Protein AF-A0A2V7JJ79-F1 (afdb_monomer)

pLDDT: mean 75.64, std 27.02, range [24.8, 98.31]

Secondary structure (DSSP, 8-state):
--B-TTSSB-EEE-TTTS-EEE-SS-TTSPPP-TTSHHHHHHHHHHHHHHHHTS---EEEESSGGGS--BTTB-SS-HHHHHHHHHHHHHHHHH-TT-EEEE---S-HHHHGGGTTTT-SEE--HHHHHHHHHHHHHS----------------------------------------------PPPP--SS--------PPP-

Foldseek 3Di:
DDAAPVRHRQWDQDPVPRDIFGHRPDDVHGADAPVDVVSLVVVLVVLLCCCPVVVDQADEAPQLQQNDDDDPRRGVDPVSLVSLLVSVVSNCVRPVRRAYEYEDPDAPVSCVVNPDRRGPYYDHPVVVVQVVVCVVPVDRDPPDPPPDCPPPPPPDDDDDDPDDDDDDDDDDDDDDDDDDDDDDDDDDDDDDDDDDDDDDDDDD

Mean predicted aligned error: 15.23 Å

Sequence (204 aa):
MGKGPWGAEAWHHSPVRDEYYYGVFWSGMPDLNYETPAVQQEAMKIATFWLREMGADGFRLDAVPYLLEEGSCLAGCPGTHAFLRAYAAHIRGLKPDAYTVGEVWGSIDQTLPYYPDQLTSYFGFELADSLLSVVRTGKASTRRCRTTPTSLRRTSALSWPIHCSPSCAPGKRPASFPDSSGCRAPCLRTDGRRSCQTTTRPAP

Solvent-accessible surface area (backbone atoms only — not comparable to full-atom values): 13382 Å² total; per-residue (Å²): 134,72,64,29,85,84,70,44,86,14,65,37,78,38,96,87,69,86,43,74,45,53,12,76,87,39,79,93,49,66,60,72,65,50,86,41,66,68,52,49,52,48,54,53,48,52,53,45,46,40,46,71,74,71,59,48,62,56,47,77,43,72,62,48,36,61,48,26,70,53,93,90,37,52,57,63,18,75,62,24,57,52,49,37,36,53,50,40,51,52,46,44,73,74,40,75,81,50,47,33,37,36,35,50,92,50,49,65,81,72,42,48,85,50,58,76,81,29,42,77,41,64,58,60,54,49,56,52,54,50,52,55,46,24,72,75,66,75,48,82,76,86,76,71,83,78,73,71,82,72,79,73,74,80,73,88,76,83,92,74,87,81,84,80,79,91,83,85,80,92,87,78,90,80,82,83,86,86,82,90,88,79,92,75,82,87,79,87,89,78,78,98,71,94,75,88,78,86,78,86,76,89,80,135

Radius of gyration: 27.65 Å; Cα contacts (8 Å, |Δi|>4): 185; chains: 1; bounding box: 82×50×68 Å

Structure (mmCIF, N/CA/C/O backbone):
data_AF-A0A2V7JJ79-F1
#
_entry.id   AF-A0A2V7JJ79-F1
#
loop_
_atom_site.group_PDB
_atom_site.id
_atom_site.type_symbol
_atom_site.l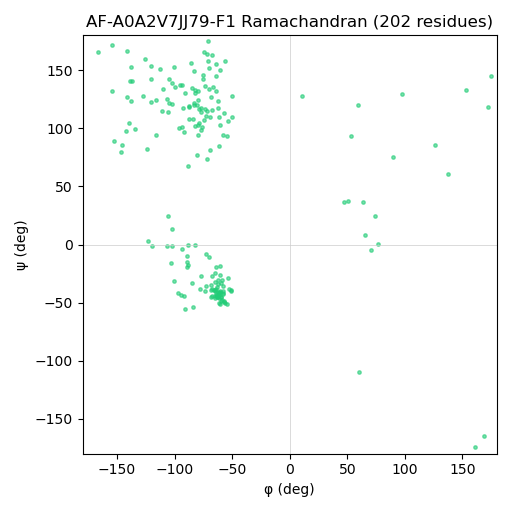abel_atom_id
_atom_site.label_alt_id
_atom_site.label_comp_id
_atom_site.label_asym_id
_atom_site.label_entity_id
_atom_site.label_seq_id
_atom_site.pdbx_PDB_ins_code
_atom_site.Cartn_x
_atom_site.Cartn_y
_atom_site.Cartn_z
_atom_site.occupancy
_atom_site.B_iso_or_equiv
_atom_site.auth_seq_id
_atom_site.auth_comp_id
_atom_site.auth_asym_id
_atom_site.auth_atom_id
_atom_site.pdbx_PDB_model_num
ATOM 1 N N . MET A 1 1 ? 24.641 0.299 -1.825 1.00 69.00 1 MET A N 1
ATOM 2 C CA . MET A 1 1 ? 23.213 -0.082 -1.787 1.00 69.00 1 MET A CA 1
ATOM 3 C C . MET A 1 1 ? 22.618 0.487 -0.504 1.00 69.00 1 MET A C 1
ATOM 5 O O . MET A 1 1 ? 23.316 0.486 0.505 1.00 69.00 1 MET A O 1
ATOM 9 N N . GLY A 1 2 ? 21.430 1.097 -0.556 1.00 76.94 2 GLY A N 1
ATOM 10 C CA . GLY A 1 2 ? 20.813 1.756 0.609 1.00 76.94 2 GLY A CA 1
ATOM 11 C C . GLY A 1 2 ? 20.391 0.764 1.701 1.00 76.94 2 GLY A C 1
ATOM 12 O O . GLY A 1 2 ? 20.298 -0.433 1.446 1.00 76.94 2 GLY A O 1
ATOM 13 N N . LYS A 1 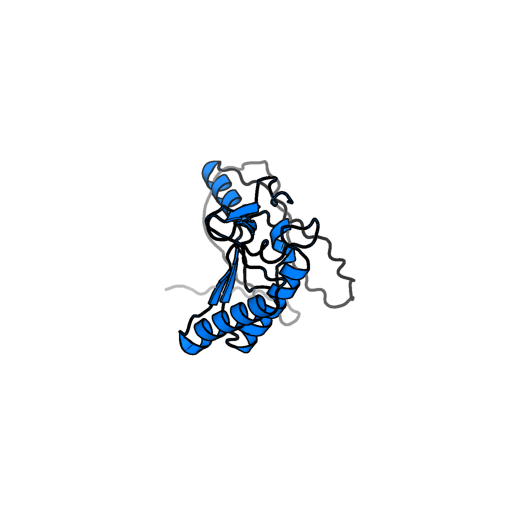3 ? 20.143 1.241 2.925 1.00 84.69 3 LYS A N 1
ATOM 14 C CA . LYS A 1 3 ? 19.498 0.433 3.976 1.00 84.69 3 LYS A CA 1
ATOM 15 C C . LYS A 1 3 ? 17.978 0.511 3.841 1.00 84.69 3 LYS A C 1
ATOM 17 O O . LYS A 1 3 ? 17.470 1.466 3.264 1.00 84.69 3 LYS A O 1
ATOM 22 N N . GLY A 1 4 ? 17.273 -0.489 4.364 1.00 87.06 4 GLY A N 1
ATOM 23 C CA . GLY A 1 4 ? 15.815 -0.468 4.451 1.00 87.06 4 GLY A CA 1
ATOM 24 C C . GLY A 1 4 ? 15.295 0.532 5.500 1.00 87.06 4 GLY A C 1
ATOM 25 O O . GLY A 1 4 ? 16.087 1.083 6.272 1.00 87.06 4 GLY A O 1
ATOM 26 N N . PRO A 1 5 ? 13.965 0.715 5.591 1.00 86.19 5 PRO A N 1
ATOM 27 C CA . PRO A 1 5 ? 13.300 1.644 6.515 1.00 86.19 5 PRO A CA 1
ATOM 28 C C . PRO A 1 5 ? 13.697 1.471 7.988 1.00 86.19 5 PRO A C 1
ATOM 30 O O . PRO A 1 5 ? 13.691 2.431 8.755 1.00 86.19 5 PRO A O 1
ATOM 33 N N . TRP A 1 6 ? 14.072 0.252 8.384 1.00 87.31 6 TRP A N 1
ATOM 34 C CA . TRP A 1 6 ? 14.468 -0.095 9.754 1.00 87.31 6 TRP A CA 1
ATOM 35 C C . TRP A 1 6 ? 15.986 -0.229 9.947 1.00 87.31 6 TRP A C 1
ATOM 37 O O . TRP A 1 6 ? 16.439 -0.798 10.936 1.00 87.31 6 TRP A O 1
ATOM 47 N N . GLY A 1 7 ? 16.795 0.234 8.988 1.00 84.00 7 GLY A N 1
ATOM 48 C CA . GLY A 1 7 ? 18.256 0.087 9.023 1.00 84.00 7 GLY A CA 1
ATOM 49 C C . GLY A 1 7 ? 18.766 -1.318 8.672 1.00 84.00 7 GLY A C 1
ATOM 50 O O . GLY A 1 7 ? 19.978 -1.542 8.654 1.00 84.00 7 GLY A O 1
ATOM 51 N N . ALA A 1 8 ? 17.864 -2.253 8.360 1.00 85.06 8 ALA A N 1
ATOM 52 C CA . ALA A 1 8 ? 18.189 -3.599 7.904 1.00 85.06 8 ALA A CA 1
ATOM 53 C C . ALA A 1 8 ? 18.744 -3.609 6.467 1.00 85.06 8 ALA A C 1
ATOM 55 O O . ALA A 1 8 ? 18.636 -2.634 5.717 1.00 85.06 8 ALA A O 1
ATOM 56 N N . GLU A 1 9 ? 19.369 -4.719 6.084 1.00 88.44 9 GLU A N 1
ATOM 57 C CA . GLU A 1 9 ? 19.774 -4.962 4.701 1.00 88.44 9 GLU A CA 1
ATOM 58 C C . GLU A 1 9 ? 18.555 -5.364 3.866 1.00 88.44 9 GLU A C 1
ATOM 60 O O . GLU A 1 9 ? 17.942 -6.397 4.113 1.00 88.44 9 GLU A O 1
ATOM 65 N N . ALA A 1 10 ? 18.189 -4.502 2.916 1.00 92.12 10 ALA A N 1
ATOM 66 C CA . ALA A 1 10 ? 17.033 -4.683 2.036 1.00 92.12 10 ALA A CA 1
ATOM 67 C C . ALA A 1 10 ? 17.433 -5.055 0.598 1.00 92.12 10 ALA A C 1
ATOM 69 O O . ALA A 1 10 ? 16.570 -5.238 -0.251 1.00 92.12 10 ALA A O 1
ATOM 70 N N . TRP A 1 11 ? 18.735 -5.138 0.309 1.00 93.25 11 TRP A N 1
ATOM 71 C CA . TRP A 1 11 ? 19.252 -5.527 -1.001 1.00 93.25 11 TRP A CA 1
ATOM 72 C C . TRP A 1 11 ? 19.819 -6.933 -0.919 1.00 93.25 11 TRP A C 1
ATOM 74 O O . TRP A 1 11 ? 20.692 -7.201 -0.098 1.00 93.25 11 TRP A O 1
ATOM 84 N N . HIS A 1 12 ? 19.337 -7.810 -1.789 1.00 93.00 12 HIS A N 1
ATOM 85 C CA . HIS A 1 12 ? 19.679 -9.227 -1.791 1.00 93.00 12 HIS A CA 1
ATOM 86 C C . HIS A 1 12 ? 20.318 -9.595 -3.123 1.00 93.00 12 HIS A C 1
ATOM 88 O O . HIS A 1 12 ? 19.918 -9.082 -4.167 1.00 93.00 12 HIS A O 1
ATOM 94 N N . HIS A 1 13 ? 21.315 -10.477 -3.097 1.00 93.94 13 HIS A N 1
ATOM 95 C CA . HIS A 1 13 ? 21.940 -10.989 -4.317 1.00 93.94 13 HIS A CA 1
ATOM 96 C C . HIS A 1 13 ? 21.073 -12.092 -4.934 1.00 93.94 13 HIS A C 1
ATOM 98 O O . HIS A 1 13 ? 20.611 -12.998 -4.239 1.00 93.94 13 HIS A O 1
ATOM 104 N N . SER A 1 14 ? 20.839 -12.005 -6.241 1.00 91.94 14 SER A N 1
ATOM 105 C CA . SER A 1 14 ? 20.090 -12.998 -7.003 1.00 91.94 14 SER A CA 1
ATOM 106 C C . SER A 1 14 ? 20.996 -14.164 -7.403 1.00 91.94 14 SER A C 1
ATOM 108 O O . SER A 1 14 ? 21.914 -13.969 -8.206 1.00 91.94 14 SER A O 1
ATOM 110 N N . PRO A 1 15 ? 20.690 -15.406 -6.975 1.00 87.44 15 PRO A N 1
ATOM 111 C CA . PRO A 1 15 ? 21.489 -16.573 -7.347 1.00 87.44 15 PRO A CA 1
ATOM 112 C C . PRO A 1 15 ? 21.342 -16.952 -8.830 1.00 87.44 15 PRO A C 1
ATOM 114 O O . PRO A 1 15 ? 22.084 -17.797 -9.320 1.00 87.44 15 PRO A O 1
ATOM 117 N N . VAL A 1 16 ? 20.372 -16.362 -9.543 1.00 90.38 16 VAL A N 1
ATOM 118 C CA . VAL A 1 16 ? 20.051 -16.690 -10.942 1.00 90.38 16 VAL A CA 1
ATOM 119 C C . VAL A 1 16 ? 20.636 -15.676 -11.925 1.00 90.38 16 VAL A 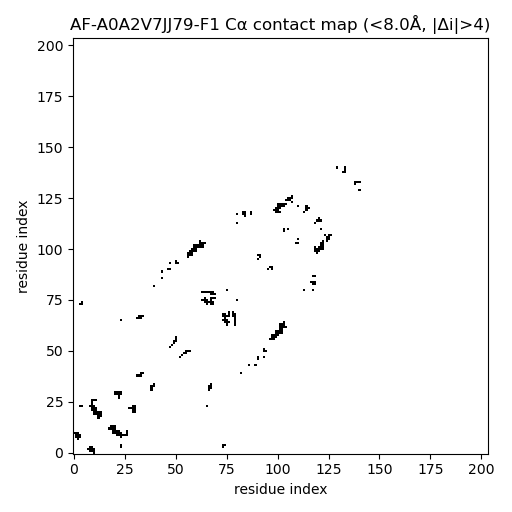C 1
ATOM 121 O O . VAL A 1 16 ? 20.933 -16.043 -13.059 1.00 90.38 16 VAL A O 1
ATOM 124 N N . ARG A 1 17 ? 20.757 -14.400 -11.531 1.00 83.44 17 ARG A N 1
ATOM 125 C CA . ARG A 1 17 ? 21.053 -13.299 -12.468 1.00 83.44 17 ARG A CA 1
ATOM 126 C C . ARG A 1 17 ? 22.305 -12.478 -12.152 1.00 83.44 17 ARG A C 1
ATOM 128 O O . ARG A 1 17 ? 22.576 -11.550 -12.893 1.00 83.44 17 ARG A O 1
ATOM 135 N N . ASP A 1 18 ? 23.076 -12.826 -11.120 1.00 88.94 18 ASP A N 1
ATOM 136 C CA . ASP A 1 18 ? 24.243 -12.045 -10.652 1.00 88.94 18 ASP A CA 1
ATOM 137 C C . ASP A 1 18 ? 23.953 -10.534 -10.515 1.00 88.94 18 ASP A C 1
ATOM 139 O O . ASP A 1 18 ? 24.766 -9.658 -10.795 1.00 88.94 18 ASP A O 1
ATOM 143 N N . GLU A 1 19 ? 22.730 -10.239 -10.087 1.00 92.81 19 GLU A N 1
ATOM 144 C CA . GLU A 1 19 ? 22.179 -8.902 -9.904 1.00 92.81 19 GLU A CA 1
ATOM 145 C C . GLU A 1 19 ? 21.653 -8.785 -8.475 1.00 92.81 19 GLU A C 1
ATOM 147 O O . GLU A 1 19 ? 21.349 -9.790 -7.828 1.00 92.81 19 GLU A O 1
ATOM 152 N N . TYR A 1 20 ? 21.503 -7.559 -7.983 1.00 92.75 20 TYR A N 1
ATOM 153 C CA . TYR A 1 20 ? 20.875 -7.307 -6.690 1.00 92.75 20 TYR A CA 1
ATOM 154 C C . TYR A 1 20 ? 19.444 -6.823 -6.879 1.00 92.75 20 TYR A C 1
ATOM 156 O O . TYR A 1 20 ? 19.175 -5.992 -7.744 1.00 92.75 20 TYR A O 1
ATOM 164 N N . TYR A 1 21 ? 18.538 -7.311 -6.039 1.00 93.12 21 TYR A N 1
ATOM 165 C CA . TYR A 1 21 ? 17.145 -6.881 -6.014 1.00 93.12 21 TYR A CA 1
ATOM 166 C C . TYR A 1 21 ? 16.775 -6.316 -4.646 1.00 93.12 21 TYR A C 1
ATOM 168 O O . TYR A 1 21 ? 17.378 -6.662 -3.626 1.00 93.12 21 TYR A O 1
ATOM 176 N N . TYR A 1 22 ? 15.783 -5.431 -4.649 1.00 92.25 22 TYR A N 1
ATOM 177 C CA . TYR A 1 22 ? 15.223 -4.860 -3.435 1.00 92.25 22 TYR A CA 1
ATOM 178 C C . TYR A 1 22 ? 14.155 -5.800 -2.861 1.00 92.25 22 TYR A C 1
ATOM 180 O O . TYR A 1 22 ? 13.348 -6.365 -3.597 1.00 92.25 22 TYR A O 1
ATOM 188 N N . GLY A 1 23 ? 14.209 -6.009 -1.552 1.00 93.38 23 GLY A N 1
ATOM 189 C CA . GLY A 1 23 ? 13.317 -6.861 -0.776 1.00 93.38 23 GLY A CA 1
ATOM 190 C C . GLY A 1 23 ? 13.258 -6.324 0.649 1.00 93.38 23 GLY A C 1
ATOM 191 O O . GLY A 1 23 ? 14.093 -6.698 1.480 1.00 93.38 23 GLY A O 1
ATOM 192 N N . VAL A 1 24 ? 12.324 -5.412 0.920 1.00 91.94 24 VAL A N 1
ATOM 193 C CA . VAL A 1 24 ? 12.272 -4.610 2.153 1.00 91.94 24 VAL A CA 1
ATOM 194 C C . VAL A 1 24 ? 12.026 -5.461 3.396 1.00 91.94 24 VAL A C 1
ATOM 196 O O . VAL A 1 24 ? 12.546 -5.162 4.472 1.00 91.94 24 VAL A O 1
ATOM 199 N N . PHE A 1 25 ? 11.273 -6.549 3.241 1.00 90.75 25 PHE A N 1
ATOM 200 C CA . PHE A 1 25 ? 10.936 -7.455 4.332 1.00 90.75 25 PHE A CA 1
ATOM 201 C C . PHE A 1 25 ? 11.945 -8.595 4.470 1.00 90.75 25 PHE A C 1
ATOM 203 O O . PHE A 1 25 ? 12.487 -8.810 5.553 1.00 90.75 25 PHE A O 1
ATOM 210 N N . TRP A 1 26 ? 12.182 -9.350 3.394 1.00 90.12 26 TRP A N 1
ATOM 211 C CA . TRP A 1 26 ? 13.123 -10.471 3.381 1.00 90.12 26 TRP A CA 1
ATOM 212 C C . TRP A 1 26 ? 13.436 -10.930 1.950 1.00 90.12 26 TRP A C 1
ATOM 214 O O . TRP A 1 26 ? 12.718 -10.605 1.007 1.00 90.12 26 TRP A O 1
ATOM 224 N N . SER A 1 27 ? 14.489 -11.735 1.785 1.00 90.19 27 SER A N 1
ATOM 225 C CA . SER A 1 27 ? 15.013 -12.126 0.468 1.00 90.19 27 SER A CA 1
ATOM 226 C C . SER A 1 27 ? 14.037 -12.922 -0.405 1.00 90.19 27 SER A C 1
ATOM 228 O O . SER A 1 27 ? 14.095 -12.812 -1.625 1.00 90.19 27 SER A O 1
ATOM 230 N N . GLY A 1 28 ? 13.126 -13.714 0.160 1.00 91.19 28 GLY A N 1
ATOM 231 C CA . GLY A 1 28 ? 12.156 -14.481 -0.632 1.00 91.19 28 GLY A CA 1
ATOM 232 C C . GLY A 1 28 ? 10.928 -13.689 -1.080 1.00 91.19 28 GLY A C 1
ATOM 233 O O . GLY A 1 28 ? 10.074 -14.252 -1.761 1.00 91.19 28 GLY A O 1
ATOM 234 N N . MET A 1 29 ? 10.837 -12.406 -0.724 1.00 92.50 29 MET A N 1
ATOM 235 C CA . MET A 1 29 ? 9.778 -11.506 -1.169 1.00 92.50 29 MET A CA 1
ATOM 236 C C . MET A 1 29 ? 10.404 -10.277 -1.841 1.00 92.50 29 MET A C 1
ATOM 238 O O . MET A 1 29 ? 10.602 -9.260 -1.179 1.00 92.50 29 MET A O 1
ATOM 242 N N . PRO A 1 30 ? 10.784 -10.388 -3.128 1.00 93.00 30 PRO A N 1
ATOM 243 C CA . PRO A 1 30 ? 11.282 -9.252 -3.892 1.00 93.00 30 PRO A CA 1
ATOM 244 C C . PRO A 1 30 ? 10.168 -8.222 -4.104 1.00 93.00 30 PRO A C 1
ATOM 246 O O . PRO A 1 30 ? 9.047 -8.583 -4.470 1.00 93.00 30 PRO A O 1
ATOM 249 N N . ASP A 1 31 ? 10.491 -6.948 -3.912 1.00 93.75 31 ASP A N 1
ATOM 250 C CA . ASP A 1 31 ? 9.555 -5.844 -4.106 1.00 93.75 31 ASP A CA 1
ATOM 251 C C . ASP A 1 31 ? 9.332 -5.556 -5.596 1.00 93.75 31 ASP A C 1
ATOM 253 O O . ASP A 1 31 ? 10.227 -5.680 -6.441 1.00 93.75 31 ASP A O 1
ATOM 257 N N . LEU A 1 32 ? 8.105 -5.154 -5.928 1.00 94.94 32 LEU A N 1
ATOM 258 C CA . LEU A 1 32 ? 7.764 -4.693 -7.268 1.00 94.94 32 LEU A CA 1
ATOM 259 C C . LEU A 1 32 ? 8.165 -3.228 -7.425 1.00 94.94 32 LEU A C 1
ATOM 261 O O . LEU A 1 32 ? 7.807 -2.389 -6.607 1.00 94.94 32 LEU A O 1
ATOM 265 N N . ASN A 1 33 ? 8.835 -2.898 -8.529 1.00 94.19 33 ASN A N 1
ATOM 266 C CA . ASN A 1 33 ? 9.206 -1.515 -8.809 1.00 94.19 33 ASN A CA 1
ATOM 267 C C . ASN A 1 33 ? 8.013 -0.718 -9.373 1.00 94.19 33 ASN A C 1
ATOM 269 O O . ASN A 1 33 ? 7.789 -0.691 -10.589 1.00 94.19 33 ASN A O 1
ATOM 273 N N . TYR A 1 34 ? 7.275 -0.027 -8.502 1.00 94.69 34 TYR A N 1
ATOM 274 C CA . TYR A 1 34 ? 6.156 0.830 -8.900 1.00 94.69 34 TYR A CA 1
ATOM 275 C C . TYR A 1 34 ? 6.578 2.137 -9.583 1.00 94.69 34 TYR A C 1
ATOM 277 O O . TYR A 1 34 ? 5.707 2.807 -10.136 1.00 94.69 34 TYR A O 1
ATOM 285 N N . GLU A 1 35 ? 7.862 2.514 -9.635 1.00 92.81 35 GLU A N 1
ATOM 286 C CA . GLU A 1 35 ? 8.297 3.638 -10.485 1.00 92.81 35 GLU A CA 1
ATOM 287 C C . GLU A 1 35 ? 8.092 3.306 -11.969 1.00 92.81 35 GLU A C 1
ATOM 289 O O . GLU A 1 35 ? 7.914 4.193 -12.805 1.00 92.81 35 GLU A O 1
ATOM 294 N N . THR A 1 36 ? 8.071 2.011 -12.303 1.00 95.38 36 THR A N 1
ATOM 295 C CA . THR A 1 36 ? 7.846 1.531 -13.662 1.00 95.38 36 THR A CA 1
ATOM 296 C C . THR A 1 36 ? 6.357 1.628 -14.024 1.00 95.38 36 THR A C 1
ATOM 298 O O . THR A 1 36 ? 5.538 0.896 -13.458 1.00 95.38 36 THR A O 1
ATOM 301 N N . PRO A 1 37 ? 5.964 2.433 -15.036 1.00 95.69 37 PRO A N 1
ATOM 302 C CA . PRO A 1 37 ? 4.552 2.611 -15.390 1.00 95.69 37 PRO A CA 1
ATOM 303 C C . PRO A 1 37 ? 3.839 1.311 -15.778 1.00 95.69 37 PRO A C 1
ATOM 305 O O . PRO A 1 37 ? 2.644 1.165 -15.532 1.00 95.69 37 PRO A O 1
ATOM 308 N N . ALA A 1 38 ? 4.562 0.348 -16.359 1.00 97.62 38 ALA A N 1
ATOM 309 C CA . ALA A 1 38 ? 4.007 -0.958 -16.708 1.00 97.62 38 ALA A CA 1
ATOM 310 C C . ALA A 1 38 ? 3.545 -1.751 -15.470 1.00 97.62 38 ALA A C 1
ATOM 312 O O . ALA A 1 38 ? 2.501 -2.395 -15.526 1.00 97.62 38 ALA A O 1
ATOM 313 N N . VAL A 1 39 ? 4.265 -1.654 -14.344 1.00 97.06 39 VAL A N 1
ATOM 314 C CA . VAL A 1 39 ? 3.890 -2.307 -13.076 1.00 97.06 39 VAL A CA 1
ATOM 315 C C . VAL A 1 39 ? 2.616 -1.680 -12.513 1.00 97.06 39 VAL A C 1
ATOM 317 O O . VAL A 1 39 ? 1.684 -2.395 -12.150 1.00 97.06 39 VAL A O 1
ATOM 320 N N . GLN A 1 40 ? 2.524 -0.346 -12.524 1.00 96.56 40 GLN A N 1
ATOM 321 C CA . GLN A 1 40 ? 1.312 0.357 -12.093 1.00 96.56 40 GLN A CA 1
ATOM 322 C C . GLN A 1 40 ? 0.096 -0.035 -12.940 1.00 96.56 40 GLN A C 1
ATOM 324 O O . GLN A 1 40 ? -0.973 -0.317 -12.402 1.00 96.56 40 GLN A O 1
ATOM 329 N N . GLN A 1 41 ? 0.256 -0.081 -14.265 1.00 97.81 41 GLN A N 1
ATOM 330 C CA . GLN A 1 41 ? -0.813 -0.492 -15.176 1.00 97.81 41 GLN A CA 1
ATOM 331 C C . GLN A 1 41 ? -1.245 -1.934 -14.918 1.00 97.81 41 GLN A C 1
ATOM 333 O O . GLN A 1 41 ? -2.440 -2.221 -14.920 1.00 97.81 41 GLN A O 1
ATOM 338 N N . GLU A 1 42 ? -0.296 -2.834 -14.670 1.00 98.19 42 GLU A N 1
ATOM 339 C CA . GLU A 1 42 ? -0.609 -4.227 -14.375 1.00 98.19 42 GLU A CA 1
ATOM 340 C C . GLU A 1 42 ? -1.374 -4.373 -13.055 1.00 98.19 42 GLU A C 1
ATOM 342 O O . GLU A 1 42 ? -2.383 -5.072 -13.011 1.00 98.19 42 GLU A O 1
ATOM 347 N N . ALA A 1 43 ? -1.009 -3.617 -12.015 1.00 97.62 43 ALA A N 1
ATOM 348 C CA . ALA A 1 43 ? -1.767 -3.580 -10.764 1.00 97.62 43 ALA A CA 1
ATOM 349 C C . ALA A 1 43 ? -3.233 -3.139 -10.977 1.00 97.62 43 ALA A C 1
ATOM 351 O O . ALA A 1 43 ? -4.153 -3.719 -10.393 1.00 97.62 43 ALA A O 1
ATOM 352 N N . MET A 1 44 ? -3.475 -2.156 -11.853 1.00 98.06 44 MET A N 1
ATOM 353 C CA . MET A 1 44 ? -4.831 -1.716 -12.218 1.00 98.06 44 MET A CA 1
ATOM 354 C C . MET A 1 44 ? -5.598 -2.791 -12.999 1.00 98.06 44 MET A C 1
ATOM 356 O O . MET A 1 44 ? -6.799 -2.979 -12.779 1.00 98.06 44 MET A O 1
ATOM 360 N N . LYS A 1 45 ? -4.932 -3.525 -13.900 1.00 98.31 45 LYS A N 1
ATOM 361 C CA . LYS A 1 45 ? -5.551 -4.647 -14.627 1.00 98.31 45 LYS A CA 1
ATOM 362 C C . LYS A 1 45 ? -5.926 -5.781 -13.686 1.00 98.31 45 LYS A C 1
ATOM 364 O O . LYS A 1 45 ? -7.051 -6.260 -13.764 1.00 98.31 45 LYS A O 1
ATOM 369 N N . ILE A 1 46 ? -5.040 -6.144 -12.759 1.00 98.06 46 ILE A N 1
ATOM 370 C CA . ILE A 1 46 ? -5.311 -7.153 -11.729 1.00 98.06 46 ILE A CA 1
ATOM 371 C C . ILE A 1 46 ? -6.549 -6.746 -10.923 1.00 98.06 46 ILE A C 1
ATOM 373 O O . ILE A 1 46 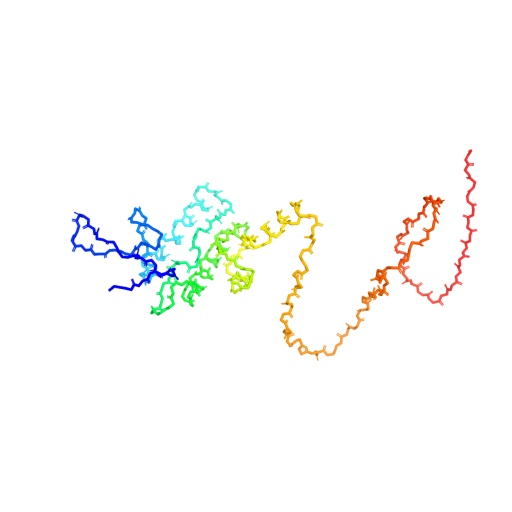? -7.480 -7.536 -10.786 1.00 98.06 46 ILE A O 1
ATOM 377 N N . ALA A 1 47 ? -6.617 -5.492 -10.463 1.00 97.69 47 ALA A N 1
ATOM 378 C CA . ALA A 1 47 ? -7.800 -4.983 -9.769 1.00 97.69 47 ALA A CA 1
ATOM 379 C C . ALA A 1 47 ? -9.072 -5.091 -10.630 1.00 97.69 47 ALA A C 1
ATOM 381 O O . ALA A 1 47 ? -10.127 -5.491 -10.142 1.00 97.69 47 ALA A O 1
ATOM 382 N N . THR A 1 48 ? -8.963 -4.780 -11.924 1.00 98.06 48 THR A N 1
ATOM 383 C CA . THR A 1 48 ? -10.074 -4.881 -12.882 1.00 98.06 48 THR A CA 1
ATOM 384 C C . THR A 1 48 ? -10.576 -6.309 -13.020 1.00 98.06 48 THR A C 1
ATOM 386 O O . THR A 1 48 ? -11.773 -6.536 -12.871 1.00 98.06 48 THR A O 1
ATOM 389 N N . PHE A 1 49 ? -9.670 -7.256 -13.252 1.00 98.25 49 PHE A N 1
ATOM 390 C CA . PHE A 1 49 ? -9.975 -8.677 -13.370 1.00 98.25 49 PHE A CA 1
ATOM 391 C C . PHE A 1 49 ? -10.732 -9.179 -12.135 1.00 98.25 49 PHE A C 1
ATOM 393 O O . PHE A 1 49 ? -11.830 -9.725 -12.241 1.00 98.25 49 PHE A O 1
ATOM 400 N N . TRP A 1 50 ? -10.205 -8.910 -10.939 1.00 98.25 50 TRP A N 1
ATOM 401 C CA . TRP A 1 50 ? -10.820 -9.392 -9.704 1.00 98.25 50 TRP A CA 1
ATOM 402 C C . TRP A 1 50 ? -12.194 -8.772 -9.430 1.00 98.25 50 TRP A C 1
ATOM 404 O O . TRP A 1 50 ? -13.100 -9.480 -8.995 1.00 98.25 50 TRP A O 1
ATOM 414 N N . LEU A 1 51 ? -12.383 -7.478 -9.702 1.00 97.44 51 LEU A N 1
ATOM 415 C CA . LEU A 1 51 ? -13.669 -6.815 -9.462 1.00 97.44 51 LEU A CA 1
ATOM 416 C C . LEU A 1 51 ? -14.720 -7.128 -10.535 1.00 97.44 51 LEU A C 1
ATOM 418 O O . LEU A 1 51 ? -15.899 -7.250 -10.209 1.00 97.44 51 LEU A O 1
ATOM 422 N N . ARG A 1 52 ? -14.327 -7.211 -11.813 1.00 96.56 52 ARG A N 1
ATOM 423 C CA . ARG A 1 52 ? -15.259 -7.372 -12.942 1.00 96.56 52 ARG A CA 1
ATOM 424 C C . ARG A 1 52 ? -15.508 -8.827 -13.310 1.00 96.56 52 ARG A C 1
ATOM 426 O O . ARG A 1 52 ? -16.653 -9.178 -13.564 1.00 96.56 52 ARG A O 1
ATOM 433 N N . GLU A 1 53 ? -14.460 -9.641 -13.365 1.00 96.50 53 GLU A N 1
ATOM 434 C CA . GLU A 1 53 ? -14.543 -11.017 -13.868 1.00 96.50 53 GLU A CA 1
ATOM 435 C C . GLU A 1 53 ? -14.765 -12.011 -12.730 1.00 96.50 53 GLU A C 1
ATOM 437 O O . GLU A 1 53 ? -15.622 -12.884 -12.833 1.00 96.50 53 GLU A O 1
ATOM 442 N N . MET A 1 54 ? -14.047 -11.842 -11.616 1.00 97.50 54 MET A N 1
ATOM 443 C CA . MET A 1 54 ? -14.164 -12.741 -10.459 1.00 97.50 54 MET A CA 1
ATOM 444 C C . MET A 1 54 ? -15.241 -12.312 -9.456 1.00 97.50 54 MET A C 1
ATOM 446 O O . MET A 1 54 ? -15.627 -13.105 -8.599 1.00 97.50 54 MET A O 1
ATOM 450 N N . GLY A 1 55 ? -15.727 -11.071 -9.548 1.00 95.75 55 GLY A N 1
ATOM 451 C CA . GLY A 1 55 ? -16.805 -10.554 -8.703 1.00 95.75 55 GLY A CA 1
ATOM 452 C C . GLY A 1 55 ? -16.405 -10.244 -7.258 1.00 95.75 55 GLY A C 1
ATOM 453 O O . GLY A 1 55 ? -17.271 -10.234 -6.388 1.00 95.75 55 GLY A O 1
ATOM 454 N N . ALA A 1 56 ? -15.126 -9.979 -6.980 1.00 97.44 56 ALA A N 1
ATOM 455 C CA . ALA A 1 56 ? -14.684 -9.570 -5.649 1.00 97.44 56 ALA A CA 1
ATOM 456 C C . ALA A 1 56 ? -15.349 -8.249 -5.200 1.00 97.44 56 ALA A C 1
ATOM 458 O O . ALA A 1 56 ? -15.673 -7.368 -6.005 1.00 97.44 56 ALA A O 1
ATOM 459 N N . ASP A 1 57 ? -15.537 -8.091 -3.890 1.00 97.19 57 ASP A N 1
ATOM 460 C CA . ASP A 1 57 ? -16.149 -6.893 -3.293 1.00 97.19 57 ASP A CA 1
ATOM 461 C C . ASP A 1 57 ? -15.136 -5.835 -2.862 1.00 97.19 57 ASP A C 1
ATOM 463 O O . ASP A 1 57 ? -15.512 -4.755 -2.417 1.00 97.19 57 ASP A O 1
ATOM 467 N N . GLY A 1 58 ? -13.843 -6.114 -2.981 1.00 96.31 58 GLY A N 1
ATOM 468 C CA . GLY A 1 58 ? -12.836 -5.218 -2.450 1.00 96.31 58 GLY A CA 1
ATOM 469 C C . GLY A 1 58 ? -11.483 -5.871 -2.259 1.00 96.31 58 GLY A C 1
ATOM 470 O O . GLY A 1 58 ? -11.278 -7.031 -2.613 1.00 96.31 58 GLY A O 1
ATOM 471 N N . PHE A 1 59 ? -10.565 -5.110 -1.669 1.00 97.88 59 PHE A N 1
ATOM 472 C CA . PHE A 1 59 ? -9.188 -5.544 -1.466 1.00 97.88 59 PHE A CA 1
ATOM 473 C C . PHE A 1 59 ? -8.665 -5.147 -0.093 1.00 97.88 59 PHE A C 1
ATOM 475 O O . PHE A 1 59 ? -8.873 -4.028 0.380 1.00 97.88 59 PHE A O 1
ATOM 482 N N . ARG A 1 60 ? -7.898 -6.058 0.504 1.00 97.62 60 ARG A N 1
ATOM 483 C CA . ARG A 1 60 ? -6.903 -5.714 1.516 1.00 97.62 60 ARG A CA 1
ATOM 484 C C . ARG A 1 60 ? -5.605 -5.385 0.788 1.00 97.62 60 ARG A C 1
ATOM 486 O O . ARG A 1 60 ? -5.072 -6.253 0.103 1.00 97.62 60 ARG A O 1
ATOM 493 N N . LEU A 1 61 ? -5.109 -4.164 0.946 1.00 97.00 61 LEU A N 1
ATOM 49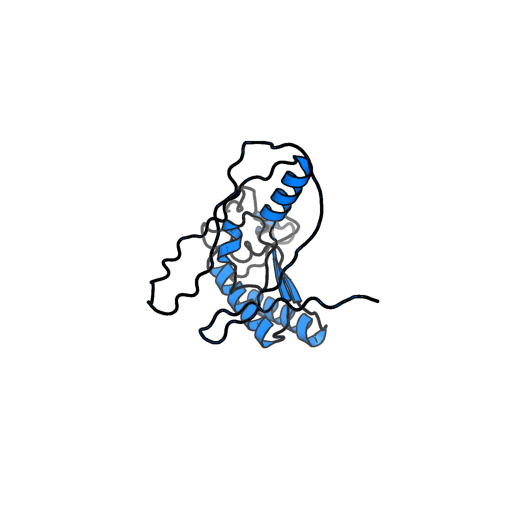4 C CA . LEU A 1 61 ? -3.803 -3.768 0.437 1.00 97.00 61 LEU A CA 1
ATOM 495 C C . LEU A 1 61 ? -2.777 -3.990 1.547 1.00 97.00 61 LEU A C 1
ATOM 497 O O . LEU A 1 61 ? -2.890 -3.404 2.624 1.00 97.00 61 LEU A O 1
ATOM 501 N N . ASP A 1 62 ? -1.833 -4.881 1.281 1.00 95.81 62 ASP A N 1
ATOM 502 C CA . ASP A 1 62 ? -0.718 -5.216 2.165 1.00 95.81 62 ASP A CA 1
ATOM 503 C C . ASP A 1 62 ? 0.418 -4.201 1.996 1.00 95.81 62 ASP A C 1
ATOM 505 O O . ASP A 1 62 ? 0.575 -3.646 0.908 1.00 95.81 62 ASP A O 1
ATOM 509 N N . ALA A 1 63 ? 1.182 -3.956 3.061 1.00 94.44 63 ALA A N 1
ATOM 510 C CA . ALA A 1 63 ? 2.415 -3.177 3.044 1.00 94.44 63 ALA A CA 1
ATOM 511 C C . ALA A 1 63 ? 2.284 -1.799 2.364 1.00 94.44 63 ALA A C 1
ATOM 513 O O . ALA A 1 63 ? 3.205 -1.330 1.697 1.00 94.44 63 ALA A O 1
ATOM 514 N N . VAL A 1 64 ? 1.145 -1.121 2.551 1.00 95.50 64 VAL A N 1
ATOM 515 C CA . VAL A 1 64 ? 0.773 0.103 1.814 1.00 95.50 64 VAL A CA 1
ATOM 516 C C . VAL A 1 64 ? 1.861 1.187 1.808 1.00 95.50 64 VAL A C 1
ATOM 518 O O . VAL A 1 64 ? 2.049 1.808 0.760 1.00 95.50 64 VAL A O 1
ATOM 521 N N . PRO A 1 65 ? 2.591 1.450 2.912 1.00 95.31 65 PRO A N 1
ATOM 522 C CA . PRO A 1 65 ? 3.629 2.477 2.917 1.00 95.31 65 PRO A CA 1
ATOM 523 C C . PRO A 1 65 ? 4.816 2.201 1.990 1.00 95.31 65 PRO A C 1
ATOM 525 O O . PRO A 1 65 ? 5.540 3.144 1.683 1.00 95.31 65 PRO A O 1
ATOM 528 N N . TYR A 1 66 ? 5.034 0.957 1.569 1.00 94.69 66 TYR A N 1
ATOM 529 C CA . TYR A 1 66 ? 6.258 0.502 0.901 1.00 94.69 66 TYR A CA 1
ATOM 530 C C . TYR A 1 66 ? 6.069 0.285 -0.605 1.00 94.69 66 TYR A C 1
ATOM 532 O O . TYR A 1 66 ? 6.773 -0.505 -1.212 1.00 94.69 66 TYR A O 1
ATOM 540 N N . LEU A 1 67 ? 5.088 0.951 -1.222 1.00 93.25 67 LEU A N 1
ATOM 541 C CA . LEU A 1 67 ? 4.855 0.813 -2.663 1.00 93.25 67 LEU A CA 1
ATOM 542 C C . LEU A 1 67 ? 5.919 1.530 -3.496 1.00 93.25 67 LEU A C 1
ATOM 544 O O . LEU A 1 67 ? 6.298 1.038 -4.551 1.00 93.25 67 LEU A O 1
ATOM 548 N N . LEU A 1 68 ? 6.331 2.722 -3.062 1.00 93.50 68 LEU A N 1
ATOM 549 C CA . LEU A 1 68 ? 7.267 3.583 -3.779 1.00 93.50 68 LEU A CA 1
ATOM 550 C C . LEU A 1 68 ? 8.264 4.204 -2.809 1.00 93.50 68 LEU A C 1
ATOM 552 O O . LEU A 1 68 ? 7.868 4.927 -1.888 1.00 93.50 68 LEU A O 1
ATOM 556 N N . GLU A 1 69 ? 9.542 3.979 -3.082 1.00 90.94 69 GLU A N 1
ATOM 557 C CA . GLU A 1 69 ? 10.680 4.622 -2.443 1.00 90.94 69 GLU A CA 1
ATOM 558 C C . GLU A 1 69 ? 11.163 5.819 -3.272 1.00 90.94 69 GLU A C 1
ATOM 560 O O . GLU A 1 69 ? 11.292 5.745 -4.488 1.00 90.94 69 GLU A O 1
ATOM 565 N N . GLU A 1 70 ? 11.476 6.935 -2.614 1.00 89.00 70 GLU A N 1
ATOM 566 C CA . GLU A 1 70 ? 11.936 8.165 -3.267 1.00 89.00 70 GLU A CA 1
ATOM 567 C C . GLU A 1 70 ? 13.151 8.738 -2.535 1.00 89.00 70 GLU A C 1
ATOM 569 O O . GLU A 1 70 ? 13.038 9.422 -1.511 1.00 89.00 70 GLU A O 1
ATOM 574 N N . GLY A 1 71 ? 14.345 8.482 -3.070 1.00 86.38 71 GLY A N 1
ATOM 575 C CA . GLY A 1 71 ? 15.594 8.976 -2.493 1.00 86.38 71 GLY A CA 1
ATOM 576 C C . GLY A 1 71 ? 15.813 8.468 -1.063 1.00 86.38 71 GLY A C 1
ATOM 577 O O . GLY A 1 71 ? 16.120 7.297 -0.858 1.00 86.38 71 GLY A O 1
ATOM 578 N N . SER A 1 72 ? 15.706 9.357 -0.070 1.00 87.31 72 SER A N 1
ATOM 579 C CA . SER A 1 72 ? 15.815 9.005 1.356 1.00 87.31 72 SER A CA 1
ATOM 580 C C . SER A 1 72 ? 14.484 8.613 2.002 1.00 87.31 72 SER A C 1
ATOM 582 O O . SER A 1 72 ? 14.478 8.133 3.136 1.00 87.31 72 SER A O 1
ATOM 584 N N . CYS A 1 73 ? 13.362 8.821 1.312 1.00 91.06 73 CYS A N 1
ATOM 585 C CA . CYS A 1 73 ? 12.064 8.352 1.758 1.00 91.06 73 CYS A CA 1
ATOM 586 C C . CYS A 1 73 ? 11.889 6.887 1.351 1.00 91.06 73 CYS A C 1
ATOM 588 O O . CYS A 1 73 ? 11.954 6.561 0.171 1.00 91.06 73 CYS A O 1
ATOM 590 N N . LEU A 1 74 ? 11.652 6.015 2.331 1.00 91.00 74 LEU A N 1
ATOM 591 C CA . LEU A 1 74 ? 11.492 4.570 2.116 1.00 91.00 74 LEU A CA 1
ATOM 592 C C . LEU A 1 74 ? 10.120 4.044 2.567 1.00 91.00 74 LEU A C 1
ATOM 594 O O . LEU A 1 74 ? 9.871 2.848 2.507 1.00 91.00 74 LEU A O 1
ATOM 598 N N . ALA A 1 75 ? 9.259 4.911 3.106 1.00 93.25 75 ALA A N 1
ATOM 599 C CA . ALA A 1 75 ? 7.924 4.549 3.565 1.00 93.25 75 ALA A CA 1
ATOM 600 C C . ALA A 1 75 ? 7.004 5.774 3.525 1.00 93.25 75 ALA A C 1
ATOM 602 O O . ALA A 1 75 ? 7.364 6.837 4.035 1.00 93.25 75 ALA A O 1
ATOM 603 N N . GLY A 1 76 ? 5.809 5.619 2.957 1.00 93.25 76 GLY A N 1
ATOM 604 C CA . GLY A 1 76 ? 4.802 6.678 2.861 1.00 93.25 76 GLY A CA 1
ATOM 605 C C . GLY A 1 76 ? 5.238 7.862 2.010 1.00 93.25 76 GLY A C 1
ATOM 606 O O . GLY A 1 76 ? 4.944 9.012 2.333 1.00 93.25 76 GLY A O 1
ATOM 607 N N . CYS A 1 77 ? 5.974 7.589 0.936 1.00 95.31 77 CYS A N 1
ATOM 608 C CA . CYS A 1 77 ? 6.499 8.635 0.072 1.00 95.31 77 CYS A CA 1
ATOM 609 C C . CYS A 1 77 ? 5.389 9.310 -0.750 1.00 95.31 77 CYS A C 1
ATOM 611 O O . CYS A 1 77 ? 4.316 8.727 -0.953 1.00 95.31 77 CYS A O 1
ATOM 613 N N . PRO A 1 78 ? 5.605 10.549 -1.232 1.00 95.25 78 PRO A N 1
ATOM 614 C CA . PRO A 1 78 ? 4.600 11.286 -2.000 1.00 95.25 78 PRO A CA 1
ATOM 615 C C . PRO A 1 78 ? 4.011 10.495 -3.178 1.00 95.25 78 PRO A C 1
ATOM 617 O O . PRO A 1 78 ? 2.797 10.537 -3.401 1.00 95.25 78 PRO A O 1
ATOM 620 N N . GLY A 1 79 ? 4.840 9.731 -3.884 1.00 95.38 79 GLY A N 1
ATOM 621 C CA . GLY A 1 79 ? 4.464 8.842 -4.976 1.00 95.38 79 GLY A CA 1
ATOM 622 C C . GLY A 1 79 ? 3.579 7.690 -4.525 1.00 95.38 79 GLY A C 1
ATOM 623 O O . GLY A 1 79 ? 2.590 7.411 -5.199 1.00 95.38 79 GLY A O 1
ATOM 624 N N . THR A 1 80 ? 3.835 7.096 -3.353 1.00 96.19 80 THR A N 1
ATOM 625 C CA . THR A 1 80 ? 2.943 6.085 -2.750 1.00 96.19 80 THR A CA 1
ATOM 626 C C . THR A 1 80 ? 1.534 6.661 -2.600 1.00 96.19 80 THR A C 1
ATOM 628 O O . THR A 1 80 ? 0.561 6.090 -3.090 1.00 96.19 80 THR A O 1
ATOM 631 N N . HIS A 1 81 ? 1.411 7.854 -2.014 1.00 96.75 81 HIS A N 1
ATOM 632 C CA . HIS A 1 81 ? 0.116 8.519 -1.866 1.00 96.75 81 HIS A CA 1
ATOM 633 C C . HIS A 1 81 ? -0.535 8.877 -3.212 1.00 96.75 81 HIS A C 1
ATOM 635 O O . HIS A 1 81 ? -1.757 8.787 -3.362 1.00 96.75 81 HIS A O 1
ATOM 641 N N . ALA A 1 82 ? 0.256 9.303 -4.201 1.00 96.31 82 ALA A N 1
ATOM 642 C CA . ALA A 1 82 ? -0.244 9.615 -5.538 1.00 96.31 82 ALA A CA 1
ATOM 643 C C . ALA A 1 82 ? -0.794 8.368 -6.245 1.00 96.31 82 ALA A C 1
ATOM 645 O O . ALA A 1 82 ? -1.905 8.409 -6.780 1.00 96.31 82 ALA A O 1
ATOM 646 N N . PHE A 1 83 ? -0.059 7.257 -6.185 1.00 96.88 83 PHE A N 1
ATOM 647 C CA . PHE A 1 83 ? -0.487 5.980 -6.736 1.00 96.88 83 PHE A CA 1
ATOM 648 C C . PHE A 1 83 ? -1.761 5.474 -6.053 1.00 96.88 83 PHE A C 1
ATOM 650 O O . PHE A 1 83 ? -2.707 5.108 -6.745 1.00 96.88 83 PHE A O 1
ATOM 657 N N . LEU A 1 84 ? -1.849 5.527 -4.719 1.00 97.50 84 LEU A N 1
ATOM 658 C CA . LEU A 1 84 ? -3.044 5.082 -3.990 1.00 97.50 84 LEU A CA 1
ATOM 659 C C . LEU A 1 84 ? -4.297 5.880 -4.371 1.00 97.50 84 LEU A C 1
ATOM 661 O O . LEU A 1 84 ? -5.354 5.288 -4.587 1.00 97.50 84 LEU A O 1
ATOM 665 N N . ARG A 1 85 ? -4.188 7.207 -4.540 1.00 97.31 85 ARG A N 1
ATOM 666 C CA . ARG A 1 85 ? -5.302 8.028 -5.052 1.00 97.31 85 ARG A CA 1
ATOM 667 C C . ARG A 1 85 ? -5.744 7.587 -6.445 1.00 97.31 85 ARG A C 1
ATOM 669 O O . ARG A 1 85 ? -6.946 7.471 -6.690 1.00 97.31 85 ARG A O 1
ATOM 676 N N . ALA A 1 86 ? -4.791 7.345 -7.346 1.00 97.31 86 ALA A N 1
ATOM 677 C CA . ALA A 1 86 ? -5.084 6.871 -8.696 1.00 97.31 86 ALA A CA 1
ATOM 678 C C . ALA A 1 86 ? -5.736 5.479 -8.669 1.00 97.31 86 ALA A C 1
ATOM 680 O O . ALA A 1 86 ? -6.737 5.250 -9.345 1.00 97.31 86 ALA A O 1
ATOM 681 N N . TYR A 1 87 ? -5.224 4.580 -7.829 1.00 97.44 87 TYR A N 1
ATOM 682 C CA . TYR A 1 87 ? -5.731 3.223 -7.654 1.00 97.44 87 TYR A CA 1
ATOM 683 C C . TYR A 1 87 ? -7.161 3.210 -7.111 1.00 97.44 87 TYR A C 1
ATOM 685 O O . TYR A 1 87 ? -8.034 2.538 -7.658 1.00 97.44 87 TYR A O 1
ATOM 693 N N . ALA A 1 88 ? -7.456 4.028 -6.102 1.00 96.38 88 ALA A N 1
ATOM 694 C CA . ALA A 1 88 ? -8.815 4.155 -5.592 1.00 96.38 88 ALA A CA 1
ATOM 695 C C . ALA A 1 88 ? -9.768 4.836 -6.574 1.00 96.38 88 ALA A C 1
ATOM 697 O O . ALA A 1 88 ? -10.938 4.465 -6.639 1.00 96.38 88 ALA A O 1
ATOM 698 N N . ALA A 1 89 ? -9.304 5.814 -7.357 1.00 96.88 89 ALA A N 1
ATOM 699 C CA . ALA A 1 89 ? -10.109 6.379 -8.438 1.00 96.88 89 ALA A CA 1
ATOM 700 C C . ALA A 1 89 ? -10.464 5.313 -9.489 1.00 96.88 89 ALA A C 1
ATOM 702 O O . ALA A 1 89 ? -11.626 5.220 -9.883 1.00 96.88 89 ALA A O 1
ATOM 703 N N . HIS A 1 90 ? -9.499 4.470 -9.869 1.00 97.38 90 HIS A N 1
ATOM 704 C CA . HIS A 1 90 ? -9.709 3.350 -10.788 1.00 97.38 90 HIS A CA 1
ATOM 705 C C . HIS A 1 90 ? -10.725 2.342 -10.239 1.00 97.38 90 HIS A C 1
ATOM 707 O O . HIS A 1 90 ? -11.722 2.056 -10.899 1.00 97.38 90 HIS A O 1
ATOM 713 N N . ILE A 1 91 ? -10.545 1.876 -8.997 1.00 97.12 91 ILE A N 1
ATOM 714 C CA . ILE A 1 91 ? -11.482 0.955 -8.332 1.00 97.12 91 ILE A CA 1
ATOM 715 C C . ILE A 1 91 ? -12.894 1.537 -8.274 1.00 97.12 91 ILE A C 1
ATOM 717 O O . ILE A 1 91 ? -13.840 0.863 -8.676 1.00 97.12 91 ILE A O 1
ATOM 721 N N . ARG A 1 92 ? -13.049 2.790 -7.827 1.00 95.06 92 ARG A N 1
ATOM 722 C CA . ARG A 1 92 ? -14.367 3.441 -7.737 1.00 95.06 92 ARG A CA 1
ATOM 723 C C . ARG A 1 92 ? -15.034 3.590 -9.104 1.00 95.06 92 ARG A C 1
ATOM 725 O O . ARG A 1 92 ? -16.253 3.486 -9.191 1.00 95.06 92 ARG A O 1
ATOM 732 N N . GLY A 1 93 ? -14.252 3.804 -10.165 1.00 96.69 93 GLY A N 1
ATOM 733 C CA . GLY A 1 93 ? -14.751 3.823 -11.542 1.00 96.69 93 GLY A CA 1
ATOM 734 C C . GLY A 1 93 ? -15.234 2.454 -12.033 1.00 96.69 93 GLY A C 1
ATOM 735 O O . GLY A 1 93 ? -16.120 2.375 -12.884 1.00 96.69 93 GLY A O 1
ATOM 736 N N . LEU A 1 94 ? -14.689 1.365 -11.486 1.00 96.50 94 LEU A N 1
ATOM 737 C CA . LEU A 1 94 ? -15.113 0.005 -11.803 1.00 96.50 94 LEU A CA 1
ATOM 738 C C . LEU A 1 94 ? -16.327 -0.431 -10.975 1.00 96.50 94 LEU A C 1
ATOM 740 O O . LEU A 1 94 ? -17.331 -0.877 -11.528 1.00 96.50 94 LEU A O 1
ATOM 744 N N . LYS A 1 95 ? -16.235 -0.315 -9.655 1.00 96.81 95 LYS A N 1
ATOM 745 C CA . LYS A 1 95 ? -17.241 -0.787 -8.705 1.00 96.81 95 LYS A CA 1
ATOM 746 C C . LYS A 1 95 ? -17.332 0.230 -7.556 1.00 96.81 95 LYS A C 1
ATOM 748 O O . LYS A 1 95 ? -16.475 0.214 -6.673 1.00 96.81 95 LYS A O 1
ATOM 753 N N . PRO A 1 96 ? -18.311 1.157 -7.578 1.00 95.50 96 PRO A N 1
ATOM 754 C CA . PRO A 1 96 ? -18.412 2.243 -6.594 1.00 95.50 96 PRO A CA 1
ATOM 755 C C . PRO A 1 96 ? -18.571 1.780 -5.139 1.00 95.50 96 PRO A C 1
ATOM 757 O O . PRO A 1 96 ? -18.205 2.504 -4.219 1.00 95.50 96 PRO A O 1
ATOM 760 N N . ASP A 1 97 ? -19.123 0.586 -4.945 1.00 95.75 97 ASP A N 1
ATOM 761 C CA . ASP A 1 97 ? -19.338 -0.098 -3.670 1.00 95.75 97 ASP A CA 1
ATOM 762 C C . ASP A 1 97 ? -18.142 -0.956 -3.225 1.00 95.75 97 ASP A C 1
ATOM 764 O O . ASP A 1 97 ? -18.186 -1.542 -2.144 1.00 95.75 97 ASP A O 1
ATOM 768 N N . ALA A 1 98 ? -17.060 -1.017 -4.013 1.00 96.88 98 ALA A N 1
ATOM 769 C CA . ALA A 1 98 ? -15.883 -1.789 -3.644 1.00 96.88 98 ALA A CA 1
ATOM 770 C C . ALA A 1 98 ? -15.213 -1.235 -2.377 1.00 96.88 98 ALA A C 1
ATOM 772 O O . ALA A 1 98 ? -14.935 -0.037 -2.259 1.00 96.88 98 ALA A O 1
ATOM 773 N N . TYR A 1 99 ? -14.907 -2.127 -1.438 1.00 96.75 99 TYR A N 1
ATOM 774 C CA . TYR A 1 99 ? -14.347 -1.769 -0.141 1.00 96.75 99 TYR A CA 1
ATOM 775 C C . TYR A 1 99 ? -12.840 -2.030 -0.086 1.00 96.75 99 TYR A C 1
ATOM 777 O O . TYR A 1 99 ? -12.390 -3.164 -0.237 1.00 96.75 99 TYR A O 1
ATOM 785 N N . THR A 1 100 ? -12.034 -0.999 0.164 1.00 97.25 100 THR A N 1
ATOM 786 C CA . THR A 1 100 ? -10.584 -1.162 0.323 1.00 97.25 100 THR A CA 1
ATOM 787 C C . THR A 1 100 ? -10.144 -0.928 1.758 1.00 97.25 100 THR A C 1
ATOM 789 O O . THR A 1 100 ? -10.532 0.054 2.391 1.00 97.25 100 THR A O 1
ATOM 792 N N . VAL A 1 101 ? -9.304 -1.828 2.268 1.00 97.19 101 VAL A N 1
ATOM 793 C CA . VAL A 1 101 ? -8.660 -1.687 3.576 1.00 97.19 101 VAL A CA 1
ATOM 794 C C . VAL A 1 101 ? -7.146 -1.697 3.409 1.00 97.19 101 VAL A C 1
ATOM 796 O O . VAL A 1 101 ? -6.583 -2.635 2.847 1.00 97.19 101 VAL A O 1
ATOM 799 N N . GLY A 1 102 ? -6.489 -0.634 3.867 1.00 96.88 102 GLY A N 1
ATOM 800 C CA . GLY A 1 102 ? -5.040 -0.491 3.812 1.00 96.88 102 GLY A CA 1
ATOM 801 C C . GLY A 1 102 ? -4.348 -0.962 5.086 1.00 96.88 102 GLY A C 1
ATOM 802 O O . GLY A 1 102 ? -4.766 -0.641 6.202 1.00 96.88 102 GLY A O 1
ATOM 803 N N . GLU A 1 103 ? -3.250 -1.686 4.918 1.00 96.50 103 GLU A N 1
ATOM 804 C CA . GLU A 1 103 ? -2.338 -2.043 5.994 1.00 96.50 103 GLU A CA 1
ATOM 805 C C . GLU A 1 103 ? -1.195 -1.032 6.086 1.00 96.50 103 GLU A C 1
ATOM 807 O O . GLU A 1 103 ? -0.263 -1.032 5.289 1.00 96.50 103 GLU A O 1
ATOM 812 N N . VAL A 1 104 ? -1.324 -0.129 7.061 1.00 95.50 104 VAL A N 1
ATOM 813 C CA . VAL A 1 104 ? -0.287 0.816 7.480 1.00 95.50 104 VAL A CA 1
ATOM 814 C C . VAL A 1 104 ? 0.061 0.466 8.920 1.00 95.50 104 VAL A C 1
ATOM 816 O O . VAL A 1 104 ? -0.627 0.879 9.855 1.00 95.50 104 VAL A O 1
ATOM 819 N N . TRP A 1 105 ? 1.088 -0.358 9.109 1.00 92.06 105 TRP A N 1
ATOM 820 C CA . TRP A 1 105 ? 1.527 -0.727 10.448 1.00 92.06 105 TRP A CA 1
ATOM 821 C C . TRP A 1 105 ? 2.231 0.445 11.136 1.00 92.06 105 TRP A C 1
ATOM 823 O O . TRP A 1 105 ? 3.325 0.854 10.748 1.00 92.06 105 TRP A O 1
ATOM 833 N N . GLY A 1 106 ? 1.592 1.010 12.159 1.00 89.44 106 GLY A N 1
ATOM 834 C CA . GLY A 1 106 ? 2.126 2.167 12.864 1.00 89.44 106 GLY A CA 1
ATOM 835 C C . GLY A 1 106 ? 1.133 2.834 13.807 1.00 89.44 106 GLY A C 1
ATOM 836 O O . GLY A 1 106 ? 0.098 2.270 14.178 1.00 89.44 106 GLY A O 1
ATOM 837 N N . SER A 1 107 ? 1.477 4.055 14.210 1.00 92.06 107 SER A N 1
ATOM 838 C CA . SER A 1 107 ? 0.612 4.913 15.016 1.00 92.06 107 SER A CA 1
ATOM 839 C C . SER A 1 107 ? -0.538 5.503 14.195 1.00 92.06 107 SER A C 1
ATOM 841 O O . SER A 1 107 ? -0.526 5.528 12.959 1.00 92.06 107 SER A O 1
ATOM 843 N N . ILE A 1 108 ? -1.532 6.049 14.893 1.00 91.56 108 ILE A N 1
ATOM 844 C CA . ILE A 1 108 ? -2.616 6.811 14.266 1.00 91.56 108 ILE A CA 1
ATOM 845 C C . ILE A 1 108 ? -2.034 7.995 13.482 1.00 91.56 108 ILE A C 1
ATOM 847 O O . ILE A 1 108 ? -2.428 8.210 12.341 1.00 91.56 108 ILE A O 1
ATOM 851 N N . ASP A 1 109 ? -1.043 8.701 14.036 1.00 91.94 109 ASP A N 1
ATOM 852 C CA . ASP A 1 109 ? -0.389 9.838 13.372 1.00 91.94 109 ASP A CA 1
ATOM 853 C C . ASP A 1 109 ? 0.275 9.442 12.040 1.00 91.94 109 ASP A C 1
ATOM 855 O O . ASP A 1 109 ? 0.271 10.231 11.099 1.00 91.94 109 ASP A O 1
ATOM 859 N N . GLN A 1 110 ? 0.800 8.216 11.932 1.00 91.69 110 GLN A N 1
ATOM 860 C CA . GLN A 1 110 ? 1.373 7.685 10.687 1.00 91.69 110 GLN A CA 1
ATOM 861 C C . GLN A 1 110 ? 0.304 7.249 9.676 1.00 91.69 110 GLN A C 1
ATOM 863 O O . GLN A 1 110 ? 0.550 7.273 8.473 1.00 91.69 110 GLN A O 1
ATOM 868 N N . THR A 1 111 ? -0.881 6.866 10.151 1.00 93.81 111 THR A N 1
ATOM 869 C CA . THR A 1 111 ? -1.996 6.408 9.306 1.00 93.81 111 THR A CA 1
ATOM 870 C C . THR A 1 111 ? -2.834 7.574 8.775 1.00 93.81 111 THR A C 1
ATOM 872 O O . THR A 1 111 ? -3.342 7.520 7.656 1.00 93.81 111 THR A O 1
ATOM 875 N N . LEU A 1 112 ? -2.963 8.659 9.546 1.00 93.12 112 LEU A N 1
ATOM 876 C CA . LEU A 1 112 ? -3.788 9.823 9.204 1.00 93.12 112 LEU A CA 1
ATOM 877 C C . LEU A 1 112 ? -3.518 10.433 7.813 1.00 93.12 112 LEU A C 1
ATOM 879 O O . LEU A 1 112 ? -4.498 10.789 7.164 1.00 93.12 112 LEU A O 1
ATOM 883 N N . PRO A 1 113 ? -2.272 10.531 7.305 1.00 94.69 113 PRO A N 1
ATOM 884 C CA . PRO A 1 113 ? -2.002 11.070 5.969 1.00 94.69 113 PRO A CA 1
ATOM 885 C C . PRO A 1 113 ? -2.647 10.292 4.815 1.00 94.69 113 PRO A C 1
ATOM 887 O O . PRO A 1 113 ? -2.749 10.820 3.709 1.00 94.69 113 PRO A O 1
ATOM 890 N N . TYR A 1 114 ? -3.057 9.044 5.046 1.00 94.88 114 TYR A N 1
ATOM 891 C CA . TYR A 1 114 ? -3.682 8.199 4.033 1.00 94.88 114 TYR A CA 1
ATOM 892 C C . TYR A 1 114 ? -5.213 8.345 3.977 1.00 94.88 114 TYR A C 1
ATOM 894 O O . TYR A 1 114 ? -5.842 8.010 2.974 1.00 94.88 114 TYR A O 1
ATOM 902 N N . TYR A 1 115 ? -5.828 8.857 5.042 1.00 92.19 115 TYR A N 1
ATOM 903 C CA . TYR A 1 115 ? -7.277 8.976 5.176 1.00 92.19 115 TYR A CA 1
ATOM 904 C C . TYR A 1 115 ? -7.731 10.435 4.978 1.00 92.19 115 TYR A C 1
ATOM 906 O O . TYR A 1 115 ? -7.074 11.341 5.492 1.00 92.19 115 TYR A O 1
ATOM 914 N N . PRO A 1 116 ? -8.881 10.710 4.326 1.00 90.06 116 PRO A N 1
ATOM 915 C CA . PRO A 1 116 ? -9.904 9.774 3.833 1.00 90.06 116 PRO A CA 1
ATOM 916 C C . PRO A 1 116 ? -9.878 9.489 2.324 1.00 90.06 116 PRO A C 1
ATOM 918 O O . PRO A 1 116 ? -10.744 8.780 1.822 1.00 90.06 116 PRO A O 1
ATOM 921 N N . ASP A 1 117 ? -8.978 10.106 1.564 1.00 90.69 117 ASP A N 1
ATOM 922 C CA . ASP A 1 117 ? -9.106 10.202 0.106 1.00 90.69 117 ASP A CA 1
ATOM 923 C C . ASP A 1 117 ? -8.499 9.018 -0.664 1.00 90.69 117 ASP A C 1
ATOM 925 O O . ASP A 1 117 ? -8.842 8.813 -1.837 1.00 90.69 117 ASP A O 1
ATOM 929 N N . GLN A 1 118 ? -7.633 8.229 -0.019 1.00 95.06 118 GLN A N 1
ATOM 930 C CA . GLN A 1 118 ? -6.803 7.229 -0.696 1.00 95.06 118 GLN A CA 1
ATOM 931 C C . GLN A 1 118 ? -7.379 5.815 -0.646 1.00 95.06 118 GLN A C 1
ATOM 933 O O . GLN A 1 118 ? -7.343 5.150 -1.667 1.00 95.06 118 GLN A O 1
ATOM 938 N N . LEU A 1 119 ? -7.930 5.345 0.476 1.00 95.44 119 LEU A N 1
ATOM 939 C CA . LEU A 1 119 ? -8.634 4.054 0.597 1.00 95.44 119 LEU A CA 1
ATOM 940 C C . LEU A 1 119 ? -9.853 4.202 1.519 1.00 95.44 119 LEU A C 1
ATOM 942 O O . LEU A 1 119 ? -9.973 5.197 2.235 1.00 95.44 119 LEU A O 1
ATOM 946 N N . THR A 1 120 ? -10.757 3.218 1.516 1.00 95.56 120 THR A N 1
ATOM 947 C CA . THR A 1 120 ? -11.998 3.284 2.307 1.00 95.56 120 THR A CA 1
ATOM 948 C C . THR A 1 120 ? -11.731 3.219 3.812 1.00 95.56 120 THR A C 1
ATOM 950 O O . THR A 1 120 ? -12.381 3.922 4.587 1.00 95.56 120 THR A O 1
ATOM 953 N N . SER A 1 121 ? -10.785 2.386 4.247 1.00 95.81 121 SER A N 1
ATOM 954 C CA . SER A 1 121 ? -10.385 2.281 5.652 1.00 95.81 121 SER A CA 1
ATOM 955 C C . SER A 1 121 ? -8.949 1.788 5.830 1.00 95.81 121 SER A C 1
ATOM 957 O O . SER A 1 121 ? -8.283 1.381 4.878 1.00 95.81 121 SER A O 1
ATOM 959 N N . TYR A 1 122 ? -8.469 1.836 7.075 1.00 96.31 122 TYR A N 1
ATOM 960 C CA . TYR A 1 122 ? -7.139 1.385 7.481 1.00 96.31 122 TYR A CA 1
ATOM 961 C C . TYR A 1 122 ? -7.220 0.614 8.797 1.00 96.31 122 TYR A C 1
ATOM 963 O O . TYR A 1 122 ? -8.103 0.868 9.623 1.00 96.31 122 TYR A O 1
ATOM 971 N N . PHE A 1 123 ? -6.283 -0.306 9.017 1.00 95.38 123 PHE A N 1
ATOM 972 C CA . PHE A 1 123 ? -6.172 -0.996 10.300 1.00 95.38 123 PHE A CA 1
ATOM 973 C C . PHE A 1 123 ? -5.717 -0.042 11.413 1.00 95.38 123 PHE A C 1
ATOM 975 O O . PHE A 1 123 ? -4.689 0.620 11.316 1.00 95.38 123 PHE A O 1
ATOM 982 N N . GLY A 1 124 ? -6.470 -0.002 12.513 1.00 94.25 124 GLY A N 1
ATOM 983 C CA . GLY A 1 124 ? -6.123 0.776 13.703 1.00 94.25 124 GLY A CA 1
ATOM 984 C C . GLY A 1 124 ? -5.256 -0.014 14.683 1.00 94.25 124 GLY A C 1
ATOM 985 O O . GLY A 1 124 ? -5.733 -0.342 15.769 1.00 94.25 124 GLY A O 1
ATOM 986 N N . PHE A 1 125 ? -4.008 -0.330 14.326 1.00 94.19 125 PHE A N 1
ATOM 987 C CA . PHE A 1 125 ? -3.132 -1.172 15.159 1.00 94.19 125 PHE A CA 1
ATOM 988 C C . PHE A 1 125 ? -2.869 -0.579 16.551 1.00 94.19 125 PHE A C 1
ATOM 990 O O . PHE A 1 125 ? -3.107 -1.246 17.555 1.00 94.19 125 PHE A O 1
ATOM 997 N N . GLU A 1 126 ? -2.505 0.706 16.640 1.00 92.44 126 GLU A N 1
ATOM 998 C CA . GLU A 1 126 ? -2.304 1.385 17.932 1.00 92.44 126 GLU A CA 1
ATOM 999 C C . GLU A 1 126 ? -3.566 1.355 18.816 1.00 92.44 126 GLU A C 1
ATOM 1001 O O . GLU A 1 126 ? -3.484 1.239 20.046 1.00 92.44 126 GLU A O 1
ATOM 1006 N N . LEU A 1 127 ? -4.747 1.460 18.198 1.00 91.88 127 LEU A N 1
ATOM 1007 C CA . LEU A 1 127 ? -6.019 1.370 18.908 1.00 91.88 127 LEU A CA 1
ATOM 1008 C C . LEU A 1 127 ? -6.246 -0.050 19.435 1.00 91.88 127 LEU A C 1
ATOM 1010 O O . LEU A 1 127 ? -6.609 -0.203 20.601 1.00 91.88 127 LEU A O 1
ATOM 1014 N N . ALA A 1 128 ? -6.004 -1.072 18.612 1.00 93.12 128 ALA A N 1
ATOM 1015 C CA . ALA A 1 128 ? -6.114 -2.470 19.015 1.00 93.12 128 ALA A CA 1
ATOM 1016 C C . ALA A 1 128 ? -5.183 -2.788 20.199 1.00 93.12 128 ALA A C 1
ATOM 1018 O O . ALA A 1 128 ? -5.641 -3.310 21.219 1.00 93.12 128 ALA A O 1
ATOM 1019 N N . ASP A 1 129 ? -3.916 -2.374 20.125 1.00 92.00 129 ASP A N 1
ATOM 1020 C CA . ASP A 1 129 ? -2.942 -2.547 21.209 1.00 92.00 129 ASP A CA 1
ATOM 1021 C C . ASP A 1 129 ? -3.373 -1.823 22.488 1.00 92.00 129 ASP A C 1
AT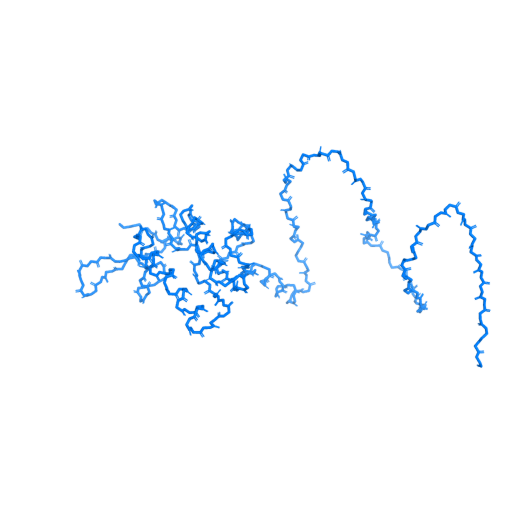OM 1023 O O . ASP A 1 129 ? -3.271 -2.359 23.598 1.00 92.00 129 ASP A O 1
ATOM 1027 N N . SER A 1 130 ? -3.905 -0.606 22.345 1.00 91.12 130 SER A N 1
ATOM 1028 C CA . SER A 1 130 ? -4.414 0.171 23.475 1.00 91.12 130 SER A CA 1
ATOM 1029 C C . SER A 1 130 ? -5.601 -0.522 24.140 1.00 91.12 130 SER A C 1
ATOM 1031 O O . SER A 1 130 ? -5.625 -0.628 25.364 1.00 91.12 130 SER A O 1
ATOM 1033 N N . LEU A 1 131 ? -6.555 -1.044 23.367 1.00 93.25 131 LEU A N 1
ATOM 1034 C CA . LEU A 1 131 ? -7.707 -1.777 23.899 1.00 93.25 131 LEU A CA 1
ATOM 1035 C C . LEU A 1 131 ? -7.270 -3.033 24.661 1.00 93.25 131 LEU A C 1
ATOM 1037 O O . LEU A 1 131 ? -7.709 -3.247 25.793 1.00 93.25 131 LEU A O 1
ATOM 1041 N N . LEU A 1 132 ? -6.352 -3.820 24.094 1.00 93.19 132 LEU A N 1
ATOM 1042 C CA . LEU A 1 132 ? -5.801 -5.003 24.760 1.00 93.19 132 LEU A CA 1
ATOM 1043 C C . LEU A 1 132 ? -5.079 -4.642 26.065 1.00 93.19 132 LEU A C 1
ATOM 1045 O O . LEU A 1 132 ? -5.222 -5.340 27.070 1.00 93.19 132 LEU A O 1
ATOM 1049 N N . SER A 1 133 ? -4.339 -3.532 26.079 1.00 92.50 133 SER A N 1
ATOM 1050 C CA . SER A 1 133 ? -3.672 -3.024 27.280 1.00 92.50 133 SER A CA 1
ATOM 1051 C C . SER A 1 133 ? -4.668 -2.623 28.375 1.00 92.50 133 SER A C 1
ATOM 1053 O O . SER A 1 133 ? -4.490 -2.992 29.540 1.00 92.50 133 SER A O 1
ATOM 1055 N N . VAL A 1 134 ? -5.758 -1.934 28.018 1.00 94.50 134 VAL A N 1
ATOM 1056 C CA . VAL A 1 134 ? -6.809 -1.550 28.976 1.00 94.50 134 VAL A CA 1
ATOM 1057 C C . VAL A 1 134 ? -7.466 -2.783 29.588 1.00 94.50 134 VAL A C 1
ATOM 1059 O O . VAL A 1 134 ? -7.619 -2.841 30.806 1.00 94.50 134 VAL A O 1
ATOM 1062 N N . VAL A 1 135 ? -7.794 -3.790 28.774 1.00 94.44 135 VAL A N 1
ATOM 1063 C CA . VAL A 1 135 ? -8.396 -5.044 29.258 1.00 94.44 135 VAL A CA 1
ATOM 1064 C C . VAL A 1 135 ? -7.458 -5.777 30.219 1.00 94.44 135 VAL A C 1
ATOM 1066 O O . VAL A 1 135 ? -7.902 -6.268 31.253 1.00 94.44 135 VAL A O 1
ATOM 1069 N N . ARG A 1 136 ? -6.153 -5.820 29.923 1.00 94.12 136 ARG A N 1
ATOM 1070 C CA .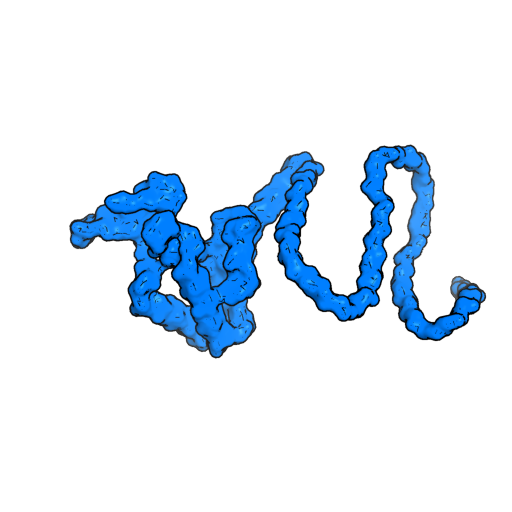 ARG A 1 136 ? -5.158 -6.511 30.761 1.00 94.12 136 ARG A CA 1
ATOM 1071 C C . ARG A 1 136 ? -4.849 -5.785 32.068 1.00 94.12 136 ARG A C 1
ATOM 1073 O O . ARG A 1 136 ? -4.571 -6.433 33.070 1.00 94.12 136 ARG A O 1
ATOM 1080 N N . THR A 1 137 ? -4.840 -4.454 32.056 1.00 94.00 137 THR A N 1
ATOM 1081 C CA . THR A 1 137 ? -4.371 -3.652 33.200 1.00 94.00 137 THR A CA 1
ATOM 1082 C C . THR A 1 137 ? -5.490 -3.026 34.026 1.00 94.00 137 THR A C 1
ATOM 1084 O O . THR A 1 137 ? -5.229 -2.540 35.127 1.00 94.00 137 THR A O 1
ATOM 1087 N N . GLY A 1 138 ? -6.716 -2.972 33.498 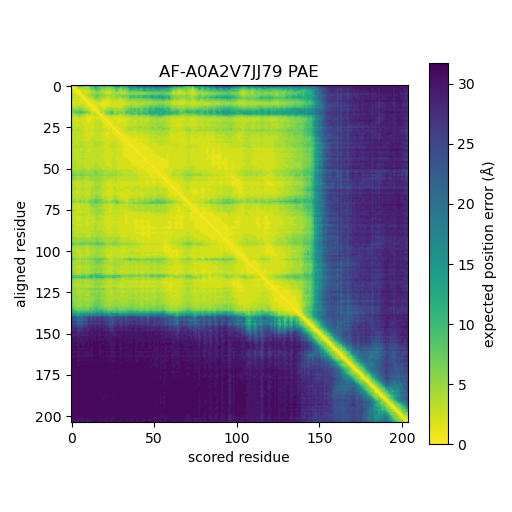1.00 91.12 138 GLY A N 1
ATOM 1088 C CA . GLY A 1 138 ? -7.828 -2.218 34.081 1.00 91.12 138 GLY A CA 1
ATOM 1089 C C . GLY A 1 138 ? -7.617 -0.699 34.078 1.00 91.12 138 GLY A C 1
ATOM 1090 O O . GLY A 1 138 ? -8.391 0.029 34.697 1.00 91.12 138 GLY A O 1
ATOM 1091 N N . LYS A 1 139 ? -6.565 -0.196 33.415 1.00 86.25 139 LYS A N 1
ATOM 1092 C CA . LYS A 1 139 ? -6.211 1.226 33.382 1.00 86.25 139 LYS A CA 1
ATOM 1093 C C . LYS A 1 139 ? -6.440 1.779 31.986 1.00 86.25 139 LYS A C 1
ATOM 1095 O O . LYS A 1 139 ? -5.737 1.421 31.048 1.00 86.25 139 LYS A O 1
ATOM 1100 N N . ALA A 1 140 ? -7.391 2.700 31.862 1.00 77.25 140 ALA A N 1
ATOM 1101 C CA . ALA A 1 140 ? -7.535 3.491 30.650 1.00 77.25 140 ALA A CA 1
ATOM 1102 C C . ALA A 1 140 ? -6.321 4.421 30.503 1.00 77.25 140 ALA A C 1
ATOM 1104 O O . ALA A 1 140 ? -6.113 5.313 31.326 1.00 77.25 140 ALA A O 1
ATOM 1105 N N . SER A 1 141 ? -5.512 4.230 29.459 1.00 65.69 141 SER A N 1
ATOM 1106 C CA . SER A 1 141 ? -4.530 5.240 29.069 1.00 65.69 141 SER A CA 1
ATOM 1107 C C . SER A 1 141 ? -5.272 6.401 28.411 1.00 65.69 141 SER A C 1
ATOM 1109 O O . SER A 1 141 ? -5.886 6.222 27.358 1.00 65.69 141 SER A O 1
ATOM 1111 N N . THR A 1 142 ? -5.222 7.591 29.006 1.00 58.03 142 THR A N 1
ATOM 1112 C CA . THR A 1 142 ? -5.830 8.805 28.449 1.00 58.03 142 THR A CA 1
ATOM 1113 C C . THR A 1 142 ? -5.031 9.293 27.235 1.00 58.03 142 THR A C 1
ATOM 1115 O O . THR A 1 142 ? -4.305 10.281 27.315 1.00 58.03 142 THR A O 1
ATOM 1118 N N . ARG A 1 143 ? -5.134 8.615 26.086 1.00 57.91 143 ARG A N 1
ATOM 1119 C CA . ARG A 1 143 ? -4.663 9.182 24.816 1.00 57.91 143 ARG A CA 1
ATOM 1120 C C . ARG A 1 143 ? -5.704 10.196 24.362 1.00 57.91 143 ARG A C 1
ATOM 1122 O O . ARG A 1 143 ? -6.775 9.849 23.874 1.00 57.91 143 ARG A O 1
ATOM 1129 N N . ARG A 1 144 ? -5.428 11.471 24.635 1.00 53.44 144 ARG A N 1
ATOM 1130 C CA . ARG A 1 144 ? -6.278 12.584 24.211 1.00 53.44 144 ARG A CA 1
ATOM 1131 C C . ARG A 1 144 ? -6.301 12.579 22.683 1.00 53.44 144 ARG A C 1
ATOM 1133 O O . ARG A 1 144 ? -5.236 12.652 22.079 1.00 53.44 144 ARG A O 1
ATOM 1140 N N . CYS A 1 145 ? -7.492 12.502 22.086 1.00 49.78 145 CYS A N 1
ATOM 1141 C CA . CYS A 1 145 ? -7.668 12.734 20.656 1.00 49.78 145 CYS A CA 1
ATOM 1142 C C . CYS A 1 145 ? -7.053 14.100 20.354 1.00 49.78 145 CYS A C 1
ATOM 1144 O O . CYS A 1 145 ? -7.548 15.136 20.812 1.00 49.78 145 CYS A O 1
ATOM 1146 N N . ARG A 1 146 ? -5.889 14.089 19.707 1.00 51.28 146 ARG A N 1
ATOM 1147 C CA . ARG A 1 146 ? -5.134 15.292 19.401 1.00 51.28 146 ARG A CA 1
ATOM 1148 C C . ARG A 1 146 ? -5.796 15.862 18.160 1.00 51.28 146 ARG A C 1
ATOM 1150 O O . ARG A 1 146 ? -5.333 15.670 17.049 1.00 51.28 146 ARG A O 1
ATOM 1157 N N . THR A 1 147 ? -6.951 16.495 18.349 1.00 46.44 147 THR A N 1
ATOM 1158 C CA . THR A 1 147 ? -7.561 17.293 17.294 1.00 46.44 147 THR A CA 1
ATOM 1159 C C . THR A 1 147 ? -6.554 18.384 16.974 1.00 46.44 147 THR A C 1
ATOM 1161 O O . THR A 1 147 ? -6.389 19.326 17.755 1.00 46.44 147 THR A O 1
ATOM 1164 N N . THR A 1 148 ? -5.824 18.232 15.872 1.00 39.56 148 THR A N 1
ATOM 1165 C CA . THR A 1 148 ? -5.082 19.336 15.277 1.00 39.56 148 THR A CA 1
ATOM 1166 C C . THR A 1 148 ? -6.079 20.485 15.166 1.00 39.56 148 THR A C 1
ATOM 1168 O O . THR A 1 148 ? -7.192 20.257 14.679 1.00 39.56 148 THR A O 1
ATOM 1171 N N . PRO A 1 149 ? -5.771 21.694 15.663 1.00 39.00 149 PRO A N 1
ATOM 1172 C CA . PRO A 1 149 ? -6.624 22.836 15.419 1.00 39.00 149 PRO A CA 1
ATOM 1173 C C . PRO A 1 149 ? -6.490 23.160 13.933 1.00 39.00 149 PRO A C 1
ATOM 1175 O O . PRO A 1 149 ? -5.718 24.028 13.538 1.00 39.00 149 PRO A O 1
ATOM 1178 N N . THR A 1 150 ? -7.222 22.440 13.082 1.00 41.12 150 THR A N 1
ATOM 1179 C CA . THR A 1 150 ? -7.571 22.953 11.770 1.00 41.12 150 THR A CA 1
ATOM 1180 C C . THR A 1 150 ? -8.282 24.250 12.080 1.00 41.12 150 THR A C 1
ATOM 1182 O O . THR A 1 150 ? -9.319 24.249 12.750 1.00 41.12 150 THR A O 1
ATOM 1185 N N . SER A 1 151 ? -7.665 25.364 11.700 1.00 42.44 151 SER A N 1
ATOM 1186 C CA . SER A 1 151 ? -8.263 26.681 11.793 1.00 42.44 151 SER A CA 1
ATOM 1187 C C . SER A 1 151 ? -9.504 26.676 10.909 1.00 42.44 151 SER A C 1
ATOM 1189 O O . SER A 1 151 ? -9.494 27.060 9.744 1.00 42.44 151 SER A O 1
ATOM 1191 N N . LEU A 1 152 ? -10.611 26.207 11.482 1.00 38.94 152 LEU A N 1
ATOM 1192 C CA . LEU A 1 152 ? -11.942 26.535 11.034 1.00 38.94 152 LEU A CA 1
ATOM 1193 C C . LEU A 1 152 ? -11.996 28.054 11.124 1.00 38.94 152 LEU A C 1
ATOM 1195 O O . LEU A 1 152 ? -12.228 28.629 12.191 1.00 38.94 152 LEU A O 1
ATOM 1199 N N . ARG A 1 153 ? -11.696 28.719 10.003 1.00 39.69 153 ARG A N 1
ATOM 1200 C CA . ARG A 1 153 ? -12.107 30.097 9.790 1.00 39.69 153 ARG A CA 1
ATOM 1201 C C . ARG A 1 153 ? -13.593 30.093 10.102 1.00 39.69 153 ARG A C 1
ATOM 1203 O O . ARG A 1 153 ? -14.374 29.473 9.390 1.00 39.69 153 ARG A O 1
ATOM 1210 N N . ARG A 1 154 ? -13.949 30.720 11.222 1.00 35.00 154 ARG A N 1
ATOM 1211 C CA . ARG A 1 154 ? -15.323 31.055 11.573 1.00 35.00 154 ARG A CA 1
ATOM 1212 C C . ARG A 1 154 ? -15.891 31.863 10.410 1.00 35.00 154 ARG A C 1
ATOM 1214 O O . ARG A 1 154 ? -15.735 33.078 10.376 1.00 35.00 154 ARG A O 1
ATOM 1221 N N . THR A 1 155 ? -16.550 31.211 9.465 1.00 37.47 155 THR A N 1
ATOM 1222 C CA . THR A 1 155 ? -17.649 31.853 8.762 1.00 37.47 155 THR A CA 1
ATOM 1223 C C . THR A 1 155 ? -18.801 31.862 9.753 1.00 37.47 155 THR A C 1
ATOM 1225 O O . THR A 1 155 ? -19.333 30.837 10.171 1.00 37.47 155 THR A O 1
ATOM 1228 N N . SER A 1 156 ? -19.081 33.054 10.266 1.00 42.97 156 SER A N 1
ATOM 1229 C CA . SER A 1 156 ? -20.198 33.318 11.152 1.00 42.97 156 SER A CA 1
ATOM 1230 C C . SER A 1 156 ? -21.505 33.009 10.430 1.00 42.97 156 SER A C 1
ATOM 1232 O O . SER A 1 156 ? -21.881 33.751 9.530 1.00 42.97 156 SER A O 1
ATOM 1234 N N . ALA A 1 157 ? -22.190 31.945 10.830 1.00 42.94 157 ALA A N 1
ATOM 1235 C CA . ALA A 1 157 ? -23.646 31.877 10.966 1.00 42.94 157 ALA A CA 1
ATOM 1236 C C . ALA A 1 157 ? -24.044 30.440 11.316 1.00 42.94 157 ALA A C 1
ATOM 1238 O O . ALA A 1 157 ? -23.458 29.498 10.801 1.00 42.94 157 ALA A O 1
ATOM 1239 N N . LEU A 1 158 ? -25.087 30.313 12.142 1.00 34.84 158 LEU A N 1
ATOM 1240 C CA . LEU A 1 158 ? -25.754 29.078 12.585 1.00 34.84 158 LEU A CA 1
ATOM 1241 C C . LEU A 1 158 ? -25.164 28.453 13.858 1.00 34.84 158 LEU A C 1
ATOM 1243 O O . LEU A 1 158 ? -24.505 27.419 13.872 1.00 34.84 158 LEU A O 1
ATOM 1247 N N . SER A 1 159 ? -25.483 29.102 14.977 1.00 30.17 159 SER A N 1
ATOM 1248 C CA . SER A 1 159 ? -25.393 28.550 16.325 1.00 30.17 159 SER A CA 1
ATOM 1249 C C . SER A 1 159 ? -26.443 27.450 16.539 1.00 30.17 159 SER A C 1
ATOM 1251 O O . SER A 1 159 ? -27.628 27.747 16.684 1.00 30.17 159 SER A O 1
ATOM 1253 N N . TRP A 1 160 ? -26.004 26.199 16.637 1.00 24.80 160 TRP A N 1
ATOM 1254 C CA . TRP A 1 160 ? -26.727 25.144 17.353 1.00 24.80 160 TRP A CA 1
ATOM 1255 C C . TRP A 1 160 ? -26.002 24.888 18.682 1.00 24.80 160 TRP A C 1
ATOM 1257 O O . TRP A 1 160 ? -24.809 24.582 18.657 1.00 24.80 160 TRP A O 1
ATOM 1267 N N . PRO A 1 161 ? -26.650 25.029 19.853 1.00 34.75 161 PRO A N 1
ATOM 1268 C CA . PRO A 1 161 ? -25.976 24.788 21.119 1.00 34.75 161 PRO A CA 1
ATOM 1269 C C . PRO A 1 161 ? -26.002 23.293 21.458 1.00 34.75 161 PRO A C 1
ATOM 1271 O O . PRO A 1 161 ? -27.027 22.757 21.872 1.00 34.75 161 PRO A O 1
ATOM 1274 N N . ILE A 1 162 ? -24.851 22.629 21.352 1.00 32.50 162 ILE A N 1
ATOM 1275 C CA . ILE A 1 162 ? -24.594 21.387 22.088 1.00 32.50 162 ILE A CA 1
ATOM 1276 C C . ILE A 1 162 ? -24.237 21.806 23.521 1.00 32.50 162 ILE A C 1
ATOM 1278 O O . ILE A 1 162 ? -23.161 22.344 23.773 1.00 32.50 162 ILE A O 1
ATOM 1282 N N . HIS A 1 163 ? -25.166 21.623 24.459 1.00 29.31 163 HIS A N 1
ATOM 1283 C CA . HIS A 1 163 ? -24.901 21.788 25.890 1.00 29.31 163 HIS A CA 1
ATOM 1284 C C . HIS A 1 163 ? -24.121 20.563 26.398 1.00 29.31 163 HIS A C 1
ATOM 1286 O O . HIS A 1 163 ? -24.709 19.516 26.658 1.00 29.31 163 HIS A O 1
ATOM 1292 N N . CYS A 1 164 ? -22.802 20.688 26.563 1.00 26.66 164 CYS A N 1
ATOM 1293 C CA . CYS A 1 164 ? -22.020 19.764 27.389 1.00 26.66 164 CYS A CA 1
ATOM 1294 C C . CYS A 1 164 ? -22.033 20.276 28.834 1.00 26.66 164 CYS A C 1
ATOM 1296 O O . CYS A 1 164 ? -21.409 21.291 29.137 1.00 26.66 164 CYS A O 1
ATOM 1298 N N . SER A 1 165 ? -22.757 19.591 29.721 1.00 27.48 165 SER A N 1
ATOM 1299 C CA . SER A 1 165 ? -22.783 19.910 31.153 1.00 27.48 165 SER A CA 1
ATOM 1300 C C . SER A 1 165 ? -21.530 19.337 31.842 1.00 27.48 165 SER A C 1
ATOM 1302 O O . SER A 1 165 ? -21.288 18.133 31.719 1.00 27.48 165 SER A O 1
ATOM 1304 N N . PRO A 1 166 ? -20.714 20.136 32.555 1.00 35.06 166 PRO A N 1
ATOM 1305 C CA . PRO A 1 166 ? -19.517 19.649 33.225 1.00 35.06 166 PRO A CA 1
ATOM 1306 C C . PRO A 1 166 ? -19.845 19.242 34.669 1.00 35.06 166 PRO A C 1
ATOM 1308 O O . PRO A 1 166 ? -19.848 20.073 35.572 1.00 35.06 166 PRO A O 1
ATOM 1311 N N . SER A 1 167 ? -20.094 17.956 34.924 1.00 30.12 167 SER A N 1
ATOM 1312 C CA . SER A 1 167 ? -20.076 17.435 36.299 1.00 30.12 167 SER A CA 1
ATOM 1313 C C . SER A 1 167 ? -19.571 15.994 36.358 1.00 30.12 167 SER A C 1
ATOM 1315 O O . SER A 1 167 ? -20.338 15.044 36.475 1.00 30.12 167 SER A O 1
ATOM 1317 N N . CYS A 1 168 ? -18.254 15.828 36.294 1.00 27.42 168 CYS A N 1
ATOM 1318 C CA . CYS A 1 168 ? -17.567 14.661 36.843 1.00 27.42 168 CYS A CA 1
ATOM 1319 C C . CYS A 1 168 ? -16.214 15.132 37.377 1.00 27.42 168 CYS A C 1
ATOM 1321 O O . CYS A 1 168 ? -15.207 15.113 36.676 1.00 27.42 168 CYS A O 1
ATOM 1323 N N . ALA A 1 169 ? -16.217 15.612 38.619 1.00 31.36 169 ALA A N 1
ATOM 1324 C CA . ALA A 1 169 ? -15.014 15.731 39.431 1.00 31.36 169 ALA A CA 1
ATOM 1325 C C . ALA A 1 169 ? -14.970 14.527 40.395 1.00 31.36 169 ALA A C 1
ATOM 1327 O O . ALA A 1 169 ? -16.009 14.181 40.965 1.00 31.36 169 ALA A O 1
ATOM 1328 N N . PRO A 1 170 ? -13.816 13.862 40.578 1.00 32.06 170 PRO A N 1
ATOM 1329 C CA . PRO A 1 170 ? -13.710 12.688 41.432 1.00 32.06 170 PRO A CA 1
ATOM 1330 C C . PRO A 1 170 ? -13.551 13.104 42.900 1.00 32.06 170 PRO A C 1
ATOM 1332 O O . PRO A 1 170 ? -12.681 13.904 43.233 1.00 32.06 170 PRO A O 1
ATOM 1335 N N . GLY A 1 171 ? -14.355 12.514 43.787 1.00 35.59 171 GLY A N 1
ATOM 1336 C CA . GLY A 1 171 ? -14.129 12.575 45.233 1.00 35.59 171 GLY A CA 1
ATOM 1337 C C . GLY A 1 171 ? -15.321 13.079 46.038 1.00 35.59 171 GLY A C 1
ATOM 1338 O O . GLY A 1 171 ? -15.391 14.258 46.362 1.00 35.59 171 GLY A O 1
ATOM 1339 N N . LYS A 1 172 ? -16.225 12.153 46.383 1.00 29.12 172 LYS A N 1
ATOM 1340 C CA . LYS A 1 172 ? -16.973 12.034 47.654 1.00 29.12 172 LYS A CA 1
ATOM 1341 C C . LYS A 1 172 ? -18.014 10.923 47.475 1.00 29.12 172 LYS A C 1
ATOM 1343 O O . LYS A 1 172 ? -18.867 11.022 46.602 1.00 29.12 172 LYS A O 1
ATOM 1348 N N . ARG A 1 173 ? -17.931 9.851 48.273 1.00 29.22 173 ARG A N 1
ATOM 1349 C CA . ARG A 1 173 ? -19.025 8.871 48.401 1.00 29.22 173 ARG A CA 1
ATOM 1350 C C . ARG A 1 173 ? -20.147 9.507 49.222 1.00 29.22 173 ARG A C 1
ATOM 1352 O O . ARG A 1 173 ? -19.841 10.048 50.285 1.00 29.22 173 ARG A O 1
ATOM 1359 N N . PRO A 1 174 ? -21.412 9.345 48.821 1.00 34.28 174 PRO A N 1
ATOM 1360 C CA . PRO A 1 174 ? -22.505 9.266 49.773 1.00 34.28 174 PRO A CA 1
ATOM 1361 C C . PRO A 1 174 ? -23.115 7.861 49.768 1.00 34.28 174 PRO A C 1
ATOM 1363 O O . PRO A 1 174 ? -23.048 7.118 48.790 1.00 34.28 174 PRO A O 1
ATOM 1366 N N . ALA A 1 175 ? -23.649 7.504 50.927 1.00 33.72 175 ALA A N 1
ATOM 1367 C CA . ALA A 1 175 ? -24.246 6.225 51.248 1.00 33.72 175 ALA A CA 1
ATOM 1368 C C . ALA A 1 175 ? -25.589 5.984 50.529 1.00 33.72 175 ALA A C 1
ATOM 1370 O O . ALA A 1 175 ? -26.338 6.924 50.284 1.00 33.72 175 ALA A O 1
ATOM 1371 N N . SER A 1 176 ? -25.876 4.694 50.305 1.00 31.05 176 SER A N 1
ATOM 1372 C CA . SER A 1 176 ? -27.199 4.049 50.165 1.00 31.05 176 SER A CA 1
ATOM 1373 C C . SER A 1 176 ? -28.170 4.497 49.048 1.00 31.05 176 SER A C 1
ATOM 1375 O O . SER A 1 176 ? -28.659 5.619 49.019 1.00 31.05 176 SER A O 1
ATOM 1377 N N . PHE A 1 177 ? -28.498 3.516 48.193 1.00 28.28 177 PHE A N 1
ATOM 1378 C CA . PHE A 1 177 ? -29.638 3.387 47.255 1.00 28.28 177 PHE A CA 1
ATOM 1379 C C . PHE A 1 177 ? -31.018 3.508 47.957 1.00 28.28 177 PHE A C 1
ATOM 1381 O O . PHE A 1 177 ? -31.051 3.281 49.170 1.00 28.28 177 PHE A O 1
ATOM 1388 N N . PRO A 1 178 ? -32.144 3.852 47.271 1.00 38.94 178 PRO A N 1
ATOM 1389 C CA . PRO A 1 178 ? -32.795 3.045 46.204 1.00 38.94 178 PRO A CA 1
ATOM 1390 C C . PRO A 1 178 ? -33.256 3.862 44.969 1.00 38.94 178 PRO A C 1
ATOM 1392 O O . PRO A 1 178 ? -33.494 5.059 45.054 1.00 38.94 178 PRO A O 1
ATOM 1395 N N . ASP A 1 179 ? -33.100 3.350 43.747 1.00 27.28 179 ASP A N 1
ATOM 1396 C CA . ASP A 1 179 ? -33.991 2.490 42.933 1.00 27.28 179 ASP A CA 1
ATOM 1397 C C . ASP A 1 179 ? -34.823 3.293 41.901 1.00 27.28 179 ASP A C 1
ATOM 1399 O O . ASP A 1 179 ? -35.389 4.342 42.183 1.00 27.28 179 ASP A O 1
ATOM 1403 N N . SER A 1 180 ? -34.744 2.77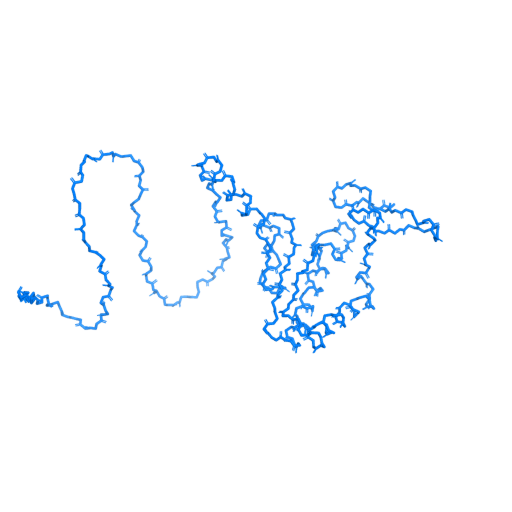9 40.673 1.00 31.75 180 SER A N 1
ATOM 1404 C CA . SER A 1 180 ? -35.459 3.019 39.417 1.00 31.75 180 SER A CA 1
ATOM 1405 C C . SER A 1 180 ? -36.410 4.216 39.257 1.00 31.75 180 SER A C 1
ATOM 1407 O O . SER A 1 180 ? -37.421 4.358 39.933 1.00 31.75 180 SER A O 1
ATOM 1409 N N . SER A 1 181 ? -36.175 4.988 38.184 1.00 31.02 181 SER A N 1
ATOM 1410 C CA . SER A 1 181 ? -37.101 5.177 37.042 1.00 31.02 181 SER A CA 1
ATOM 1411 C C . SER A 1 181 ? -36.892 6.536 36.358 1.00 31.02 181 SER A C 1
ATOM 1413 O O . SER A 1 181 ? -36.831 7.576 37.006 1.00 31.02 181 SER A O 1
ATOM 1415 N N . GLY A 1 182 ? -36.818 6.545 35.020 1.00 30.06 182 GLY A N 1
ATOM 1416 C CA . GLY A 1 182 ? -37.057 7.770 34.247 1.00 30.06 182 GLY A CA 1
ATOM 1417 C C . GLY A 1 182 ? -36.111 8.062 33.086 1.00 30.06 182 GLY A C 1
ATOM 1418 O O . GLY A 1 182 ? -35.522 9.139 33.035 1.00 30.06 182 GLY A O 1
ATOM 1419 N N . CYS A 1 183 ? -36.036 7.178 32.088 1.00 27.52 183 CYS A N 1
ATOM 1420 C CA . CYS A 1 183 ? -35.740 7.628 30.727 1.00 27.52 183 CYS A CA 1
ATOM 1421 C C . CYS A 1 183 ? -36.875 8.566 30.272 1.00 27.52 183 CYS A C 1
ATOM 1423 O O . CYS A 1 183 ? -38.023 8.135 30.178 1.00 27.52 183 CYS A O 1
ATOM 1425 N N . ARG A 1 184 ? -36.584 9.840 29.982 1.00 33.41 184 ARG A N 1
ATOM 1426 C CA . ARG A 1 184 ? -37.496 10.720 29.230 1.00 33.41 184 ARG A CA 1
ATOM 1427 C C . ARG A 1 184 ? -36.856 11.123 27.908 1.00 33.41 184 ARG A C 1
ATOM 1429 O O . ARG A 1 184 ? -35.760 11.673 27.881 1.00 33.41 184 ARG A O 1
ATOM 1436 N N . ALA A 1 185 ? -37.586 10.836 26.833 1.00 34.50 185 ALA A N 1
ATOM 1437 C CA . ALA A 1 185 ? -37.359 11.327 25.481 1.00 34.50 185 ALA A CA 1
ATOM 1438 C C . ALA A 1 185 ? -37.520 12.863 25.406 1.00 34.50 185 ALA A C 1
ATOM 1440 O O . ALA A 1 185 ? -38.263 13.429 26.217 1.00 34.50 185 ALA A O 1
ATOM 1441 N N . PRO A 1 186 ? -36.903 13.562 24.435 1.00 33.78 186 PRO A N 1
ATOM 1442 C CA . PRO A 1 186 ? -37.165 14.980 24.222 1.00 33.78 186 PRO A CA 1
ATOM 1443 C C . PRO A 1 186 ? -38.459 15.186 23.420 1.00 33.78 186 PRO A C 1
ATOM 1445 O O . PRO A 1 186 ? -38.570 14.751 22.274 1.00 33.78 186 PRO A O 1
ATOM 1448 N N . CYS A 1 187 ? -39.421 15.896 24.014 1.00 31.75 187 CYS A N 1
ATOM 1449 C CA . CYS A 1 187 ? -40.554 16.491 23.308 1.00 31.75 187 CYS A CA 1
ATOM 1450 C C . CYS A 1 187 ? -40.081 17.658 22.423 1.00 31.75 187 CYS A C 1
ATOM 1452 O O . CYS A 1 187 ? -39.333 18.529 22.875 1.00 31.75 187 CYS A O 1
ATOM 1454 N N . LEU A 1 188 ? -40.560 17.684 21.177 1.00 30.34 188 LEU A N 1
ATOM 1455 C CA . LEU A 1 188 ? -40.402 18.789 20.231 1.00 30.34 188 LEU A CA 1
ATOM 1456 C C . LEU A 1 188 ? -41.100 20.062 20.730 1.00 30.34 188 LEU A C 1
ATOM 1458 O O . LEU A 1 188 ? -42.150 20.015 21.368 1.00 30.34 188 LEU A O 1
ATOM 1462 N N . ARG A 1 189 ? -40.486 21.209 20.428 1.00 30.47 189 ARG A N 1
ATOM 1463 C CA . ARG A 1 189 ? -40.885 22.540 20.891 1.00 30.47 189 ARG A CA 1
ATOM 1464 C C . ARG A 1 189 ? -41.550 23.296 19.737 1.00 30.47 189 ARG A C 1
ATOM 1466 O O . ARG A 1 189 ? -40.864 23.656 18.786 1.00 30.47 189 ARG A O 1
ATOM 1473 N N . THR A 1 190 ? -42.840 23.592 19.850 1.00 34.47 190 THR A N 1
ATOM 1474 C CA . THR A 1 190 ? -43.500 24.653 19.078 1.00 34.47 190 THR A CA 1
ATOM 1475 C C . THR A 1 190 ? -44.242 25.574 20.043 1.00 34.47 190 THR A C 1
ATOM 1477 O O . THR A 1 190 ? -44.956 25.132 20.934 1.00 34.47 190 THR A O 1
ATOM 1480 N N . ASP A 1 191 ? -43.956 26.863 19.896 1.00 36.28 191 ASP A N 1
ATOM 1481 C CA . ASP A 1 191 ? -44.658 28.023 20.447 1.00 36.28 191 ASP A CA 1
ATOM 1482 C C . ASP A 1 191 ? -44.949 28.117 21.964 1.00 36.28 191 ASP A C 1
ATOM 1484 O O . ASP A 1 191 ? -45.997 27.755 22.491 1.00 36.28 191 ASP A O 1
ATOM 1488 N N . GLY A 1 192 ? -44.027 28.775 22.672 1.00 46.69 192 GLY A N 1
ATOM 1489 C CA . GLY A 1 192 ? -44.364 30.029 23.359 1.00 46.69 192 GLY A CA 1
ATOM 1490 C C . GLY A 1 192 ? -45.274 30.050 24.596 1.00 46.69 192 GLY A C 1
ATOM 1491 O O . GLY A 1 192 ? -45.382 31.122 25.188 1.00 46.69 192 GLY A O 1
ATOM 1492 N N . ARG A 1 193 ? -45.892 28.956 25.064 1.00 37.28 193 ARG A N 1
ATOM 1493 C CA . ARG A 1 193 ? -46.659 28.952 26.333 1.00 37.28 193 ARG A CA 1
ATOM 1494 C C . ARG A 1 193 ? -46.468 27.661 27.131 1.00 37.28 193 ARG A C 1
ATOM 1496 O O . ARG A 1 193 ? -46.651 26.560 26.630 1.00 37.28 193 ARG A O 1
ATOM 1503 N N . ARG A 1 194 ? -46.093 27.803 28.409 1.00 35.09 194 ARG A N 1
ATOM 1504 C CA . ARG A 1 194 ? -46.018 26.693 29.371 1.00 35.09 194 ARG A CA 1
ATOM 1505 C C . ARG A 1 194 ? -47.425 26.366 29.869 1.00 35.09 194 ARG A C 1
ATOM 1507 O O . ARG A 1 194 ? -48.014 27.177 30.572 1.00 35.09 194 ARG A O 1
ATOM 1514 N N . SER A 1 195 ? -47.912 25.163 29.593 1.00 36.00 195 SER A N 1
ATOM 1515 C CA . SER A 1 195 ? -48.938 24.522 30.420 1.00 36.00 195 SER A CA 1
ATOM 1516 C C . SER A 1 195 ? -48.602 23.041 30.566 1.00 36.00 195 SER A C 1
ATOM 1518 O O . SER A 1 195 ? -48.779 22.263 29.631 1.00 36.00 195 SER A O 1
ATOM 1520 N N . CYS A 1 196 ? -48.094 22.644 31.733 1.00 33.97 196 CYS A N 1
ATOM 1521 C CA . CYS A 1 196 ? -48.037 21.236 32.111 1.00 33.97 196 CYS A CA 1
ATOM 1522 C C . CYS A 1 196 ? -49.432 20.850 32.607 1.00 33.97 196 CYS A C 1
ATOM 1524 O O . CYS A 1 196 ? -49.811 21.227 33.711 1.00 33.97 196 CYS A O 1
ATOM 1526 N N . GLN A 1 197 ? -50.210 20.147 31.785 1.00 34.50 197 GLN A N 1
ATOM 1527 C CA . GLN A 1 197 ? -51.418 19.476 32.256 1.00 34.50 197 GLN A CA 1
ATOM 1528 C C . GLN A 1 197 ? -51.025 18.087 32.760 1.00 34.50 197 GLN A C 1
ATOM 1530 O O . GLN A 1 197 ? -50.493 17.269 32.011 1.00 34.50 197 GLN A O 1
ATOM 1535 N N . THR A 1 198 ? -51.248 17.837 34.046 1.00 36.53 198 THR A N 1
ATOM 1536 C CA . THR A 1 198 ? -51.093 16.523 34.669 1.00 36.53 198 THR A CA 1
ATOM 1537 C C . THR A 1 198 ? -52.370 15.730 34.407 1.00 36.53 198 THR A C 1
ATOM 1539 O O . THR A 1 198 ? -53.385 15.959 35.057 1.00 36.53 198 THR A O 1
ATOM 1542 N N . THR A 1 199 ? -52.350 14.814 33.444 1.00 35.53 199 THR A N 1
ATOM 1543 C CA . THR A 1 199 ? -53.416 13.820 33.278 1.00 35.53 199 THR A CA 1
ATOM 1544 C C . THR A 1 199 ? -52.995 12.526 33.967 1.00 35.53 199 THR A C 1
ATOM 1546 O O . THR A 1 199 ? -52.188 11.749 33.462 1.00 35.53 199 THR A O 1
ATOM 1549 N N . THR A 1 200 ? -53.522 12.301 35.168 1.00 38.44 200 THR A N 1
ATOM 1550 C CA . THR A 1 200 ? -53.509 10.993 35.827 1.00 38.44 200 THR A CA 1
ATOM 1551 C C . THR A 1 200 ? -54.489 10.075 35.101 1.00 38.44 200 THR A C 1
ATOM 1553 O O . THR A 1 200 ? -55.692 10.320 35.082 1.00 38.44 200 THR A O 1
ATOM 1556 N N . ARG A 1 201 ? -53.975 9.011 34.477 1.00 32.16 201 ARG A N 1
ATOM 1557 C CA . ARG A 1 201 ? -54.790 7.907 33.957 1.00 32.16 201 ARG A CA 1
ATOM 1558 C C . ARG A 1 201 ? -54.914 6.846 35.059 1.00 32.16 201 ARG A C 1
ATOM 1560 O O . ARG A 1 201 ? -53.874 6.471 35.600 1.00 32.16 201 ARG A O 1
ATOM 1567 N N . PRO A 1 202 ? -56.113 6.348 35.399 1.00 38.88 202 PRO A N 1
ATOM 1568 C CA . PRO A 1 202 ? -56.230 5.185 36.266 1.00 38.88 202 PRO A CA 1
ATOM 1569 C C . PRO A 1 202 ? -55.866 3.926 35.464 1.00 38.88 202 PRO A C 1
ATOM 1571 O O . PRO A 1 202 ? -56.145 3.832 34.265 1.00 38.88 202 PRO A O 1
ATOM 1574 N N . ALA A 1 203 ? -55.183 2.994 36.117 1.00 38.97 203 ALA A N 1
ATOM 1575 C CA . ALA A 1 203 ? -54.882 1.665 35.595 1.00 38.97 203 ALA A CA 1
ATOM 1576 C C . ALA A 1 203 ? -55.872 0.646 36.209 1.00 38.97 203 ALA A C 1
ATOM 1578 O O . ALA A 1 203 ? -56.415 0.942 37.275 1.00 38.97 203 ALA A O 1
ATOM 1579 N N . PRO A 1 204 ? -56.151 -0.464 35.498 1.00 48.94 204 PRO A N 1
ATOM 1580 C CA . PRO A 1 204 ? -57.286 -1.364 35.731 1.00 48.94 204 PRO A CA 1
ATOM 1581 C C . PRO A 1 204 ? -57.187 -2.213 37.000 1.00 48.94 204 PRO A C 1
ATOM 1583 O O . PRO A 1 204 ? -56.050 -2.480 37.452 1.00 48.94 204 PRO A O 1
#

Nearest PDB structures (foldseek):
  8z2u-assembly1_C  TM=9.273E-01  e=8.014E-08  Deinococcus radiodurans R1 = ATCC 13939 = DSM 20539
  5gtw-assembly2_B  TM=9.282E-01  e=9.107E-08  Deinococcus radiodurans R1 = ATCC 13939 = DSM 20539
  4wf7-assembly1_D  TM=9.321E-01  e=1.726E-07  Deinococcus radiodurans R1 = ATCC 13939 = DSM 20539
  9ezl-assembly4_G  TM=9.301E-01  e=2.533E-07  Deinococcus radiodurans
  8z2l-assembly1_C  TM=9.331E-01  e=3.962E-07  Deinococcus radiodurans R1 = ATCC 13939 = DSM 20539